Protein 2BJ7 (pdb70)

Structure (mmCIF, N/CA/C/O backbone):
data_2BJ7
#
_entry.id   2BJ7
#
_cell.length_a   109.952
_cell.length_b   109.952
_cell.length_c   79.003
_cell.angle_alpha   90.00
_cell.angle_beta   90.00
_cell.angle_gamma   120.00
#
_symmetry.space_group_name_H-M   'P 32 2 1'
#
loop_
_entity.id
_entity.type
_entity.pdbx_description
1 polymer 'NICKEL RESPONSIVE REGULATOR'
2 non-polymer 'NICKEL (II) ION'
3 non-polymer 1,2-ETHANEDIOL
4 non-polymer 'TETRAETHYLENE GLYCOL'
5 non-polymer 'CHLORIDE ION'
6 water water
#
loop_
_atom_site.group_PDB
_atom_site.id
_atom_site.type_symbol
_atom_site.label_atom_id
_atom_site.label_alt_id
_atom_site.label_comp_id
_atom_site.label_asym_id
_atom_site.label_entity_id
_atom_site.label_seq_id
_atom_site.pdbx_PDB_ins_code
_atom_site.Cartn_x
_atom_site.Cartn_y
_atom_site.Cartn_z
_atom_site.occupancy
_atom_site.B_iso_or_equiv
_atom_site.auth_seq_id
_atom_site.auth_comp_id
_atom_site.auth_asym_id
_atom_site.auth_atom_id
_atom_site.pdbx_PDB_model_num
ATOM 1 N N . MET A 1 1 ? 23.899 60.612 -18.210 1.00 43.78 1 MET A N 1
ATOM 2 C CA . MET A 1 1 ? 23.068 61.852 -18.250 1.00 47.80 1 MET A CA 1
ATOM 3 C C . MET A 1 1 ? 21.954 61.703 -17.209 1.00 48.01 1 MET A C 1
ATOM 4 O O . MET A 1 1 ? 21.351 60.638 -17.090 1.00 44.68 1 MET A O 1
ATOM 9 N N . GLU A 1 2 ? 21.690 62.764 -16.456 1.00 43.94 2 GLU A N 1
ATOM 10 C CA . GLU A 1 2 ? 20.678 62.718 -15.403 1.00 49.26 2 GLU A CA 1
ATOM 11 C C . GLU A 1 2 ? 19.243 62.765 -15.909 1.00 45.65 2 GLU A C 1
ATOM 12 O O . GLU A 1 2 ? 18.381 62.047 -15.408 1.00 44.86 2 GLU A O 1
ATOM 18 N N . LEU A 1 3 ? 18.992 63.616 -16.897 1.00 43.87 3 LEU A N 1
ATOM 19 C CA . LEU A 1 3 ? 17.658 63.760 -17.458 1.00 46.00 3 LEU A CA 1
ATOM 20 C C . LEU A 1 3 ? 17.573 63.328 -18.918 1.00 48.83 3 LEU A C 1
ATOM 21 O O . LEU A 1 3 ? 18.504 63.541 -19.696 1.00 44.79 3 LEU A O 1
ATOM 26 N N . ILE A 1 4 ? 16.455 62.702 -19.274 1.00 48.02 4 ILE A N 1
ATOM 27 C CA . ILE A 1 4 ? 16.212 62.291 -20.650 1.00 40.28 4 ILE A CA 1
ATOM 28 C C . ILE A 1 4 ? 14.970 63.043 -21.104 1.00 46.53 4 ILE A C 1
ATOM 29 O O . ILE A 1 4 ? 13.911 62.956 -20.479 1.00 45.76 4 ILE A O 1
ATOM 34 N N . ARG A 1 5 ? 15.124 63.809 -22.179 1.00 43.20 5 ARG A N 1
ATOM 35 C CA . ARG A 1 5 ? 14.050 64.607 -22.745 1.00 35.63 5 ARG A CA 1
ATOM 36 C C . ARG A 1 5 ? 13.435 63.870 -23.934 1.00 40.07 5 ARG A C 1
ATOM 37 O O . ARG A 1 5 ? 14.149 63.336 -24.778 1.00 40.66 5 ARG A O 1
ATOM 45 N N . PHE A 1 6 ? 12.108 63.812 -23.979 1.00 34.13 6 PHE A N 1
ATOM 46 C CA . PHE A 1 6 ? 11.409 63.154 -25.075 1.00 38.18 6 PHE A CA 1
ATOM 47 C C . PHE A 1 6 ? 10.035 63.775 -25.253 1.00 38.28 6 PHE A C 1
ATOM 48 O O . PHE A 1 6 ? 9.573 64.539 -24.400 1.00 36.95 6 PHE A O 1
ATOM 56 N N . SER A 1 7 ? 9.391 63.456 -26.371 1.00 36.04 7 SER A N 1
ATOM 57 C CA . SER A 1 7 ? 8.081 64.011 -26.683 1.00 38.28 7 SER A CA 1
ATOM 58 C C . SER A 1 7 ? 6.957 63.008 -26.590 1.00 30.89 7 SER A C 1
ATOM 59 O O . SER A 1 7 ? 7.169 61.803 -26.657 1.00 33.71 7 SER A O 1
ATOM 62 N N . ILE A 1 8 ? 5.748 63.534 -26.452 1.00 33.58 8 ILE A N 1
ATOM 63 C CA . ILE A 1 8 ? 4.554 62.719 -26.358 1.00 37.66 8 ILE A CA 1
ATOM 64 C C . ILE A 1 8 ? 3.398 63.530 -26.956 1.00 36.33 8 ILE A C 1
ATOM 65 O O . ILE A 1 8 ? 3.388 64.760 -26.867 1.00 37.75 8 ILE A O 1
ATOM 70 N N . SER A 1 9 ? 2.445 62.844 -27.580 1.00 33.25 9 SER A N 1
ATOM 71 C CA . SER A 1 9 ? 1.277 63.502 -28.166 1.00 41.00 9 SER A CA 1
ATOM 72 C C . SER A 1 9 ? 0.068 63.097 -27.340 1.00 35.47 9 SER A C 1
ATOM 73 O O . SER A 1 9 ? -0.083 61.929 -26.988 1.00 41.23 9 SER A O 1
ATOM 76 N N . ILE A 1 10 ? -0.789 64.066 -27.037 1.00 41.29 10 ILE A N 1
ATOM 77 C CA . ILE A 1 10 ? -1.968 63.827 -26.215 1.00 41.01 10 ILE A CA 1
ATOM 78 C C . ILE A 1 10 ? -3.160 64.648 -26.697 1.00 40.81 10 ILE A C 1
ATOM 79 O O . ILE A 1 10 ? -3.000 65.800 -27.100 1.00 40.06 10 ILE A O 1
ATOM 88 N N . PRO A 1 11 ? -4.371 64.064 -26.680 1.00 40.55 11 PRO A N 1
ATOM 89 C CA . PRO A 1 11 ? -5.535 64.837 -27.124 1.00 40.60 11 PRO A CA 1
ATOM 90 C C . PRO A 1 11 ? -5.590 66.106 -26.281 1.00 38.70 11 PRO A C 1
ATOM 91 O O . PRO A 1 11 ? -5.369 66.062 -25.069 1.00 39.64 11 PRO A O 1
ATOM 95 N N . SER A 1 12 ? -5.872 67.232 -26.926 1.00 38.96 12 SER A N 1
ATOM 96 C CA . SER A 1 12 ? -5.925 68.524 -26.251 1.00 43.79 12 SER A CA 1
ATOM 97 C C . SER A 1 12 ? -6.850 68.584 -25.035 1.00 44.12 12 SER A C 1
ATOM 98 O O . SER A 1 12 ? -6.485 69.162 -24.011 1.00 45.80 12 SER A O 1
ATOM 101 N N . LYS A 1 13 ? -8.043 68.005 -25.145 1.00 43.89 13 LYS A N 1
ATOM 102 C CA . LYS A 1 13 ? -8.991 68.027 -24.028 1.00 49.40 13 LYS A CA 1
ATOM 103 C C . LYS A 1 13 ? -8.354 67.430 -22.778 1.00 49.30 13 LYS A C 1
ATOM 104 O O . LYS A 1 13 ? -8.446 67.992 -21.688 1.00 51.52 13 LYS A O 1
ATOM 110 N N . LEU A 1 14 ? -7.696 66.289 -22.953 1.00 45.21 14 LEU A N 1
ATOM 111 C CA . LEU A 1 14 ? -7.038 65.599 -21.857 1.00 40.24 14 LEU A CA 1
ATOM 112 C C . LEU A 1 14 ? -5.902 66.440 -21.266 1.00 43.19 14 LEU A C 1
ATOM 113 O O . LEU A 1 14 ? -5.749 66.532 -20.048 1.00 39.82 14 LEU A O 1
ATOM 118 N N . LEU A 1 15 ? -5.109 67.065 -22.129 1.00 43.57 15 LEU A N 1
ATOM 119 C CA . LEU A 1 15 ? -3.996 67.886 -21.668 1.00 37.63 15 LEU A CA 1
ATOM 120 C C . LEU A 1 15 ? -4.473 69.145 -20.938 1.00 36.92 15 LEU A C 1
ATOM 121 O O . LEU A 1 15 ? -3.825 69.610 -19.994 1.00 37.80 15 LEU A O 1
ATOM 126 N N . GLU A 1 16 ? -5.604 69.693 -21.374 1.00 35.89 16 GLU A N 1
ATOM 127 C CA . GLU A 1 16 ? -6.155 70.896 -20.749 1.00 48.03 16 GLU A CA 1
ATOM 128 C C . GLU A 1 16 ? -6.458 70.626 -19.284 1.00 45.39 16 GLU A C 1
ATOM 129 O O . GLU A 1 16 ? -6.037 71.371 -18.395 1.00 45.21 16 GLU A O 1
ATOM 135 N N . LYS A 1 17 ? -7.193 69.545 -19.049 1.00 42.03 17 LYS A N 1
ATOM 136 C CA . LYS A 1 17 ? -7.579 69.142 -17.705 1.00 40.21 17 LYS A CA 1
ATOM 137 C C . LYS A 1 17 ? -6.348 68.867 -16.849 1.00 38.15 17 LYS A C 1
ATOM 138 O O . LYS A 1 17 ? -6.273 69.305 -15.705 1.00 38.14 17 LYS A O 1
ATOM 144 N N . PHE A 1 18 ? -5.380 68.147 -17.414 1.00 35.70 18 PHE A N 1
ATOM 145 C CA . PHE A 1 18 ? -4.163 67.815 -16.693 1.00 35.89 18 PHE A CA 1
ATOM 146 C C . PHE A 1 18 ? -3.443 69.086 -16.279 1.00 38.51 18 PHE A C 1
ATOM 147 O O . PHE A 1 18 ? -2.980 69.197 -15.143 1.00 40.25 18 PHE A O 1
ATOM 155 N N . ASP A 1 19 ? -3.349 70.045 -17.198 1.00 40.14 19 ASP A N 1
ATOM 156 C CA . ASP A 1 19 ? -2.670 71.303 -16.896 1.00 42.91 19 ASP A CA 1
ATOM 157 C C . ASP A 1 19 ? -3.365 72.075 -15.775 1.00 41.20 19 ASP A C 1
ATOM 158 O O . ASP A 1 19 ? -2.712 72.602 -14.878 1.00 43.81 19 ASP A O 1
ATOM 163 N N . GLN A 1 20 ? -4.688 72.143 -15.829 1.00 40.74 20 GLN A N 1
ATOM 164 C CA . GLN A 1 20 ? -5.439 72.847 -14.799 1.00 47.31 20 GLN A CA 1
ATOM 165 C C . GLN A 1 20 ? -5.113 72.279 -13.418 1.00 48.29 20 GLN A C 1
ATOM 166 O O . GLN A 1 20 ? -4.749 73.010 -12.499 1.00 52.45 20 GLN A O 1
ATOM 172 N N . ILE A 1 21 ? -5.235 70.964 -13.291 1.00 43.57 21 ILE A N 1
ATOM 173 C CA . ILE A 1 21 ? -4.971 70.283 -12.037 1.00 39.85 21 ILE A CA 1
ATOM 174 C C . ILE A 1 21 ? -3.569 70.509 -11.481 1.00 43.94 21 ILE A C 1
ATOM 175 O O . ILE A 1 21 ? -3.420 70.929 -10.333 1.00 44.13 21 ILE A O 1
ATOM 180 N N . ILE A 1 22 ? -2.536 70.241 -12.278 1.00 39.75 22 ILE A N 1
ATOM 181 C CA . ILE A 1 22 ? -1.177 70.413 -11.777 1.00 38.06 22 ILE A CA 1
ATOM 182 C C . ILE A 1 22 ? -0.836 71.856 -11.429 1.00 40.03 22 ILE A C 1
ATOM 183 O O . ILE A 1 22 ? 0.034 72.109 -10.593 1.00 42.70 22 ILE A O 1
ATOM 188 N N . GLU A 1 23 ? -1.513 72.806 -12.063 1.00 42.25 23 GLU A N 1
ATOM 189 C CA . GLU A 1 23 ? -1.266 74.206 -11.753 1.00 52.47 23 GLU A CA 1
ATOM 190 C C . GLU A 1 23 ? -1.765 74.477 -10.334 1.00 56.06 23 GLU A C 1
ATOM 191 O O . GLU A 1 23 ? -1.060 75.085 -9.525 1.00 56.90 23 GLU A O 1
ATOM 197 N N . GLU A 1 24 ? -2.973 74.003 -10.031 1.00 55.80 24 GLU A N 1
ATOM 198 C CA . GLU A 1 24 ? -3.563 74.179 -8.705 1.00 60.72 24 GLU A CA 1
ATOM 199 C C . GLU A 1 24 ? -2.651 73.597 -7.629 1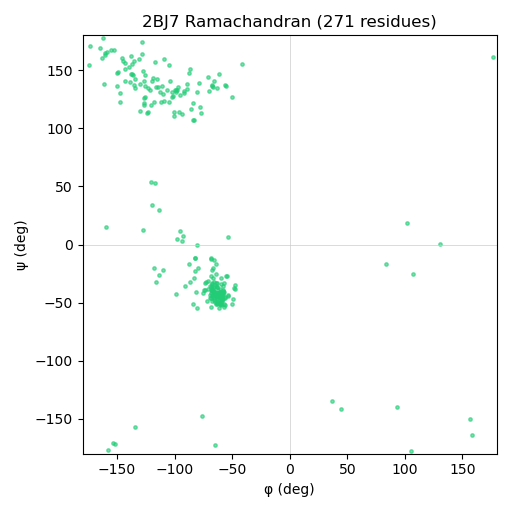.00 58.30 24 GLU A C 1
ATOM 200 O O . GLU A 1 24 ? -2.333 74.262 -6.646 1.00 61.47 24 GLU A O 1
ATOM 206 N N . ILE A 1 25 ? -2.238 72.349 -7.823 1.00 55.48 25 ILE A N 1
ATOM 207 C CA . ILE A 1 25 ? -1.363 71.666 -6.877 1.00 54.46 25 ILE A CA 1
ATOM 208 C C . ILE A 1 25 ? -0.085 72.455 -6.599 1.00 56.32 25 ILE A C 1
ATOM 209 O O . ILE A 1 25 ? 0.522 72.324 -5.536 1.00 59.06 25 ILE A O 1
ATOM 214 N N . GLY A 1 26 ? 0.333 73.269 -7.560 1.00 58.08 26 GLY A N 1
ATOM 215 C CA . GLY A 1 26 ? 1.541 74.044 -7.365 1.00 53.54 26 GLY A CA 1
ATOM 216 C C . GLY A 1 26 ? 2.744 73.472 -8.088 1.00 54.27 26 GLY A C 1
ATOM 217 O O . GLY A 1 26 ? 3.888 73.783 -7.750 1.00 52.66 26 GLY A O 1
ATOM 218 N N . TYR A 1 27 ? 2.498 72.615 -9.072 1.00 51.18 27 TYR A N 1
ATOM 219 C CA . TYR A 1 27 ? 3.596 72.051 -9.841 1.00 48.63 27 TYR A CA 1
ATOM 220 C C . TYR A 1 27 ? 4.167 73.170 -10.710 1.00 48.26 27 TYR A C 1
ATOM 221 O O . TYR A 1 27 ? 3.427 74.032 -11.194 1.00 44.58 27 TYR A O 1
ATOM 230 N N . GLU A 1 28 ? 5.481 73.169 -10.898 1.00 48.42 28 GLU A N 1
ATOM 231 C CA . GLU A 1 28 ? 6.109 74.199 -11.714 1.00 57.84 28 GLU A CA 1
ATOM 232 C C . GLU A 1 28 ? 6.049 73.868 -13.206 1.00 55.97 28 GLU A C 1
ATOM 233 O O . GLU A 1 28 ? 6.018 74.770 -14.042 1.00 54.64 28 GLU A O 1
ATOM 239 N N . ASN A 1 29 ? 6.022 72.578 -13.535 1.00 54.68 29 ASN A N 1
ATOM 240 C CA . ASN A 1 29 ? 5.946 72.143 -14.930 1.00 52.52 29 ASN A CA 1
ATOM 241 C C . ASN A 1 29 ? 5.422 70.711 -15.067 1.00 46.34 29 ASN A C 1
ATOM 242 O O . ASN A 1 29 ? 5.372 69.956 -14.093 1.00 45.60 29 ASN A O 1
ATOM 247 N N . ARG A 1 30 ? 5.045 70.344 -16.287 1.00 45.57 30 ARG A N 1
ATOM 248 C CA . ARG A 1 30 ? 4.510 69.015 -16.572 1.00 41.04 30 ARG A CA 1
ATOM 249 C C . ARG A 1 30 ? 5.468 67.881 -16.245 1.00 45.48 30 ARG A C 1
ATOM 250 O O . ARG A 1 30 ? 5.042 66.803 -15.834 1.00 43.27 30 ARG A O 1
ATOM 258 N N . SER A 1 31 ? 6.762 68.120 -16.429 1.00 36.52 31 SER A N 1
ATOM 259 C CA . SER A 1 31 ? 7.754 67.089 -16.165 1.00 41.62 31 SER A CA 1
ATOM 260 C C . SER A 1 31 ? 7.796 66.665 -14.700 1.00 41.47 31 SER A C 1
ATOM 261 O O . SER A 1 31 ? 8.066 65.501 -14.392 1.00 38.31 31 SER A O 1
ATOM 264 N N . GLU A 1 32 ? 7.534 67.601 -13.792 1.00 43.58 32 GLU A N 1
ATOM 265 C CA . GLU A 1 32 ? 7.544 67.274 -12.367 1.00 44.56 32 GLU A CA 1
ATOM 266 C C . GLU A 1 32 ? 6.390 66.334 -12.052 1.00 35.70 32 GLU A C 1
ATOM 267 O O . GLU A 1 32 ? 6.569 65.304 -11.396 1.00 40.76 32 GLU A O 1
ATOM 273 N N . ALA A 1 33 ? 5.203 66.703 -12.523 1.00 34.84 33 ALA A N 1
ATOM 274 C CA . ALA A 1 33 ? 4.000 65.905 -12.288 1.00 40.92 33 ALA A CA 1
ATOM 275 C C . ALA A 1 33 ? 4.118 64.504 -12.882 1.00 36.37 33 ALA A C 1
ATOM 276 O O . ALA A 1 33 ? 3.888 63.507 -12.200 1.00 43.33 33 ALA A O 1
ATOM 278 N N . ILE A 1 34 ? 4.493 64.423 -14.154 1.00 39.79 34 ILE A N 1
ATOM 279 C CA . ILE A 1 34 ? 4.613 63.127 -14.803 1.00 33.42 34 ILE A CA 1
ATOM 280 C C . ILE A 1 34 ? 5.689 62.284 -14.136 1.00 33.02 34 ILE A C 1
ATOM 281 O O . ILE A 1 34 ? 5.549 61.062 -14.003 1.00 33.68 34 ILE A O 1
ATOM 286 N N . ARG A 1 35 ? 6.761 62.935 -13.698 1.00 36.11 35 ARG A N 1
ATOM 287 C CA . ARG A 1 35 ? 7.831 62.232 -13.000 1.00 35.64 35 ARG A CA 1
ATOM 288 C C . ARG A 1 35 ? 7.234 61.552 -11.766 1.00 35.41 35 ARG A C 1
ATOM 289 O O . ARG A 1 35 ? 7.545 60.396 -11.459 1.00 33.43 35 ARG A O 1
ATOM 297 N N . ASP A 1 36 ? 6.377 62.276 -11.053 1.00 30.62 36 ASP A N 1
ATOM 298 C CA . ASP A 1 36 ? 5.770 61.712 -9.851 1.00 39.36 36 ASP A CA 1
ATOM 299 C C . ASP A 1 36 ? 4.816 60.572 -10.186 1.00 38.09 36 ASP A C 1
ATOM 300 O O . ASP A 1 36 ? 4.784 59.550 -9.488 1.00 38.71 36 ASP A O 1
ATOM 305 N N . LEU A 1 37 ? 4.053 60.735 -11.264 1.00 39.76 37 LEU A N 1
ATOM 306 C CA . LEU A 1 37 ? 3.119 59.695 -11.686 1.00 31.08 37 LEU A CA 1
ATOM 307 C C . LEU A 1 37 ? 3.886 58.428 -12.053 1.00 37.65 37 LEU A C 1
ATOM 308 O O . LEU A 1 37 ? 3.450 57.319 -11.749 1.00 33.54 37 LEU A O 1
ATOM 313 N N . ILE A 1 38 ? 5.034 58.592 -12.702 1.00 31.61 38 ILE A N 1
ATOM 314 C CA . ILE A 1 38 ? 5.839 57.437 -13.096 1.00 32.32 38 ILE A CA 1
ATOM 315 C C . ILE A 1 38 ? 6.434 56.726 -11.884 1.00 31.85 38 ILE A C 1
ATOM 316 O O . ILE A 1 38 ? 6.452 55.494 -11.826 1.00 37.78 38 ILE A O 1
ATOM 321 N N . ARG A 1 39 ? 6.925 57.492 -10.914 1.00 37.08 39 ARG A N 1
ATOM 322 C CA . ARG A 1 39 ? 7.514 56.884 -9.725 1.00 37.26 39 ARG A CA 1
ATOM 323 C C . ARG A 1 39 ? 6.474 56.074 -8.955 1.00 37.44 39 ARG A C 1
ATOM 324 O O . ARG A 1 39 ? 6.742 54.948 -8.531 1.00 36.08 39 ARG A O 1
ATOM 332 N N . ASP A 1 40 ? 5.289 56.653 -8.777 1.00 35.45 40 ASP A N 1
ATOM 333 C CA . ASP A 1 40 ? 4.212 55.978 -8.056 1.00 43.02 40 ASP A CA 1
ATOM 334 C C . ASP A 1 40 ? 3.826 54.708 -8.777 1.00 42.12 40 ASP A C 1
ATOM 335 O O . ASP A 1 40 ? 3.598 53.668 -8.158 1.00 41.80 40 ASP A O 1
ATOM 340 N N . PHE A 1 41 ? 3.759 54.799 -10.099 1.00 42.83 41 PHE A N 1
ATOM 341 C CA . PHE A 1 41 ? 3.405 53.657 -10.922 1.00 41.20 41 PHE A CA 1
ATOM 342 C C . PHE A 1 41 ? 4.388 52.514 -10.700 1.00 41.97 41 PHE A C 1
ATOM 343 O O . PHE A 1 41 ? 3.989 51.367 -10.498 1.00 36.59 41 PHE A O 1
ATOM 351 N N . ILE A 1 42 ? 5.678 52.827 -10.751 1.00 42.83 42 ILE A N 1
ATOM 352 C CA . ILE A 1 42 ? 6.703 51.808 -10.553 1.00 41.63 42 ILE A CA 1
ATOM 353 C C . ILE A 1 42 ? 6.551 51.151 -9.182 1.00 48.00 42 ILE A C 1
ATOM 354 O O . ILE A 1 42 ? 6.595 49.924 -9.051 1.00 43.62 42 ILE A O 1
ATOM 359 N N . ILE A 1 43 ? 6.371 51.979 -8.161 1.00 43.75 43 ILE A N 1
ATOM 360 C CA . ILE A 1 43 ? 6.215 51.486 -6.803 1.00 50.88 43 ILE A CA 1
ATOM 361 C C . ILE A 1 43 ? 5.027 50.527 -6.686 1.00 52.26 43 ILE A C 1
ATOM 362 O O . ILE A 1 43 ? 5.159 49.443 -6.116 1.00 49.50 43 ILE A O 1
ATOM 367 N N . ARG A 1 44 ? 3.880 50.910 -7.243 1.00 46.54 44 ARG A N 1
ATOM 368 C CA . ARG A 1 44 ? 2.696 50.060 -7.184 1.00 53.31 44 ARG A CA 1
ATOM 369 C C . ARG A 1 44 ? 2.871 48.771 -7.977 1.00 53.49 44 ARG A C 1
ATOM 370 O O . ARG A 1 44 ? 2.270 47.752 -7.651 1.00 61.76 44 ARG A O 1
ATOM 378 N N . HIS A 1 45 ? 3.692 48.812 -9.019 1.00 55.49 45 HIS A N 1
ATOM 379 C CA . HIS A 1 45 ? 3.909 47.633 -9.843 1.00 62.08 45 HIS A CA 1
ATOM 380 C C . HIS A 1 45 ? 5.126 46.815 -9.456 1.00 67.89 45 HIS A C 1
ATOM 381 O O . HIS A 1 45 ? 5.540 45.925 -10.195 1.00 76.19 45 HIS A O 1
ATOM 388 N N . GLU A 1 46 ? 5.703 47.113 -8.299 1.00 73.23 46 GLU A N 1
ATOM 389 C CA . GLU A 1 46 ? 6.863 46.365 -7.839 1.00 77.88 46 GLU A CA 1
ATOM 390 C C . GLU A 1 46 ? 6.530 45.484 -6.640 1.00 81.09 46 GLU A C 1
ATOM 391 O O . GLU A 1 46 ? 7.232 44.509 -6.372 1.00 83.37 46 GLU A O 1
ATOM 397 N N . TRP A 1 47 ? 5.458 45.819 -5.925 1.00 80.92 47 TRP A N 1
ATOM 398 C CA . TRP A 1 47 ? 5.047 45.018 -4.779 1.00 87.44 47 TRP A CA 1
ATOM 399 C C . TRP A 1 47 ? 4.857 43.576 -5.237 1.00 90.53 47 TRP A C 1
ATOM 400 O O . TRP A 1 47 ? 4.281 43.326 -6.298 1.00 89.05 47 TRP A O 1
ATOM 411 N N . GLU A 1 48 ? 5.344 42.629 -4.440 1.00 94.10 48 GLU A N 1
ATOM 412 C CA . GLU A 1 48 ? 5.210 41.219 -4.782 1.00 95.68 48 GLU A CA 1
ATOM 413 C C . GLU A 1 48 ? 3.875 40.674 -4.284 1.00 94.24 48 GLU A C 1
ATOM 414 O O . GLU A 1 48 ? 3.327 41.152 -3.289 1.00 91.45 48 GLU A O 1
ATOM 420 N N . VAL A 1 49 ? 3.357 39.668 -4.981 1.00 94.41 49 VAL A N 1
ATOM 421 C CA . VAL A 1 49 ? 2.075 39.073 -4.626 1.00 92.92 49 VAL A CA 1
ATOM 422 C C . VAL A 1 49 ? 2.177 37.598 -4.239 1.00 94.83 49 VAL A C 1
ATOM 423 O O . VAL A 1 49 ? 1.287 37.062 -3.579 1.00 96.38 49 VAL A O 1
ATOM 427 N N . GLY A 1 50 ? 3.262 36.947 -4.650 1.00 94.49 50 GLY A N 1
ATOM 428 C CA . GLY A 1 50 ? 3.444 35.542 -4.331 1.00 91.94 50 GLY A CA 1
ATOM 429 C C . GLY A 1 50 ? 2.930 34.635 -5.432 1.00 91.49 50 GLY A C 1
ATOM 430 O O . GLY A 1 50 ? 3.114 34.927 -6.615 1.00 92.43 50 GLY A O 1
ATOM 431 N N . ASN A 1 51 ? 2.289 33.532 -5.047 1.00 87.00 51 ASN A N 1
ATOM 432 C CA . ASN A 1 51 ? 1.741 32.584 -6.012 1.00 82.04 51 ASN A CA 1
ATOM 433 C C . ASN A 1 51 ? 0.653 31.701 -5.402 1.00 79.05 51 ASN A C 1
ATOM 434 O O . ASN A 1 51 ? 0.278 30.671 -5.968 1.00 73.22 51 ASN A O 1
ATOM 439 N N . GLU A 1 52 ? 0.147 32.106 -4.244 1.00 78.34 52 GLU A N 1
ATOM 440 C CA . GLU A 1 52 ? -0.908 31.350 -3.583 1.00 81.84 52 GLU A CA 1
ATOM 441 C C . GLU A 1 52 ? -2.162 31.381 -4.459 1.00 79.96 52 GLU A C 1
ATOM 442 O O . GLU A 1 52 ? -2.133 31.860 -5.595 1.00 79.44 52 GLU A O 1
ATOM 448 N N . GLU A 1 53 ? -3.264 30.867 -3.930 1.00 72.43 53 GLU A N 1
ATOM 449 C CA . GLU A 1 53 ? -4.512 30.862 -4.673 1.00 66.64 53 GLU A CA 1
ATOM 450 C C . GLU A 1 53 ? -5.261 32.135 -4.298 1.00 61.29 53 GLU A C 1
ATOM 451 O O . GLU A 1 53 ? -5.384 32.468 -3.118 1.00 61.27 53 GLU A O 1
ATOM 457 N N . VAL A 1 54 ? -5.750 32.858 -5.297 1.00 55.27 54 VAL A N 1
ATOM 458 C CA . VAL A 1 54 ? -6.478 34.090 -5.025 1.00 50.83 54 VAL A CA 1
ATOM 459 C C . VAL A 1 54 ? -7.710 34.240 -5.906 1.00 45.79 54 VAL A C 1
ATOM 460 O O . VAL A 1 54 ? -7.852 33.571 -6.930 1.00 44.65 54 VAL A O 1
ATOM 464 N N . ALA A 1 55 ? -8.601 35.124 -5.478 1.00 49.27 55 ALA A N 1
ATOM 465 C CA . ALA A 1 55 ? -9.819 35.432 -6.208 1.00 51.92 55 ALA A CA 1
ATOM 466 C C . ALA A 1 55 ? -9.785 36.944 -6.346 1.00 54.29 55 ALA A C 1
ATOM 467 O O . ALA A 1 55 ? -9.377 37.645 -5.418 1.00 57.23 55 ALA A O 1
ATOM 469 N N . GLY A 1 56 ? -10.198 37.456 -7.495 1.00 50.17 56 GLY A N 1
ATOM 470 C CA . GLY A 1 56 ? -10.168 38.891 -7.663 1.00 50.75 56 GLY A CA 1
ATOM 471 C C . GLY A 1 56 ? -11.086 39.452 -8.721 1.00 45.10 56 GLY A C 1
ATOM 472 O O . GLY A 1 56 ? -11.864 38.734 -9.354 1.00 43.90 56 GLY A O 1
ATOM 473 N N . THR A 1 57 ? -10.989 40.761 -8.900 1.00 35.13 57 THR A N 1
ATOM 474 C CA . THR A 1 57 ? -11.796 41.451 -9.878 1.00 37.94 57 THR A CA 1
ATOM 475 C C . THR A 1 57 ? -10.939 42.443 -10.627 1.00 37.18 57 THR A C 1
ATOM 476 O O . THR A 1 57 ? -10.001 43.035 -10.081 1.00 34.96 57 THR A O 1
ATOM 480 N N . ILE A 1 58 ? -11.268 42.610 -11.897 1.00 30.43 58 ILE A N 1
ATOM 481 C CA . ILE A 1 58 ? -10.568 43.539 -12.743 1.00 31.13 58 ILE A CA 1
ATOM 482 C C . ILE A 1 58 ? -11.652 44.464 -13.265 1.00 34.12 58 ILE A C 1
ATOM 483 O O . ILE A 1 58 ? -12.557 44.040 -13.989 1.00 31.86 58 ILE A O 1
ATOM 488 N N . THR A 1 59 ? -11.578 45.723 -12.864 1.00 30.65 59 THR A N 1
ATOM 489 C CA . THR A 1 59 ? -12.555 46.713 -13.290 1.00 30.20 59 THR A CA 1
ATOM 490 C C . THR A 1 59 ? -11.953 47.525 -14.431 1.00 36.71 59 THR A C 1
ATOM 491 O O . THR A 1 59 ? -10.800 47.954 -14.355 1.00 34.42 59 THR A O 1
ATOM 495 N N . ILE A 1 60 ? -12.715 47.711 -15.504 1.00 32.72 60 ILE A N 1
ATOM 496 C CA . ILE A 1 60 ? -12.218 48.486 -16.631 1.00 33.55 60 ILE A CA 1
ATOM 497 C C . ILE A 1 60 ? -13.314 49.324 -17.253 1.00 34.88 60 ILE A C 1
ATOM 498 O O . ILE A 1 60 ? -14.489 48.968 -17.212 1.00 32.81 60 ILE A O 1
ATOM 503 N N . VAL A 1 61 ? -12.910 50.448 -17.827 1.00 29.11 61 VAL A N 1
ATOM 504 C CA . VAL A 1 61 ? -13.830 51.350 -18.494 1.00 29.48 61 VAL A CA 1
ATOM 505 C C . VAL A 1 61 ? -13.241 51.657 -19.857 1.00 35.05 61 VAL A C 1
ATOM 506 O O . VAL A 1 61 ? -12.034 51.867 -19.981 1.00 35.46 61 VAL A O 1
ATOM 513 N N . TYR A 1 62 ? -14.089 51.676 -20.877 1.00 33.24 62 TYR A N 1
ATOM 514 C CA . TYR A 1 62 ? -13.628 51.952 -22.231 1.00 39.08 62 TYR A CA 1
ATOM 515 C C . TYR A 1 62 ? -14.756 52.387 -23.148 1.00 37.02 62 TYR A C 1
ATOM 516 O O . TYR A 1 62 ? -15.941 52.233 -22.827 1.00 33.12 62 TYR A O 1
ATOM 525 N N . ASN A 1 63 ? -14.367 52.946 -24.289 1.00 39.42 63 ASN A N 1
ATOM 526 C CA . ASN A 1 63 ? -15.312 53.367 -25.313 1.00 37.04 63 ASN A CA 1
ATOM 527 C C . ASN A 1 63 ? -15.364 52.159 -26.230 1.00 38.42 63 ASN A C 1
ATOM 528 O O . ASN A 1 63 ? -14.371 51.849 -26.892 1.00 35.57 63 ASN A O 1
ATOM 533 N N . HIS A 1 64 ? -16.504 51.474 -26.279 1.00 33.36 64 HIS A N 1
ATOM 534 C CA . HIS A 1 64 ? -16.587 50.270 -27.097 1.00 37.15 64 HIS A CA 1
ATOM 535 C C . HIS A 1 64 ? -16.455 50.525 -28.592 1.00 41.64 64 HIS A C 1
ATOM 536 O O . HIS A 1 64 ? -16.264 49.586 -29.364 1.00 45.23 64 HIS A O 1
ATOM 543 N N . ASP A 1 65 ? -16.559 51.783 -29.005 1.00 42.13 65 ASP A N 1
AT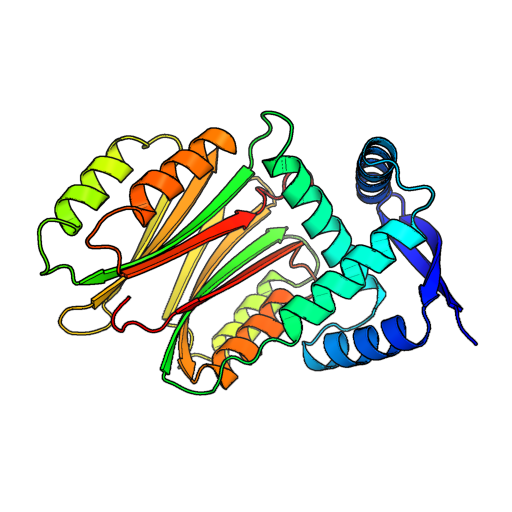OM 544 C CA . ASP A 1 65 ? -16.428 52.110 -30.421 1.00 51.21 65 ASP A CA 1
ATOM 545 C C . ASP A 1 65 ? -15.003 52.501 -30.797 1.00 54.34 65 ASP A C 1
ATOM 546 O O . ASP A 1 65 ? -14.735 52.843 -31.945 1.00 60.82 65 ASP A O 1
ATOM 551 N N . GLU A 1 66 ? -14.087 52.436 -29.835 1.00 52.66 66 GLU A N 1
ATOM 552 C CA . GLU A 1 66 ? -12.697 52.801 -30.092 1.00 54.17 66 GLU A CA 1
ATOM 553 C C . GLU A 1 66 ? -11.877 51.610 -30.568 1.00 54.87 66 GLU A C 1
ATOM 554 O O . GLU A 1 66 ? -11.949 50.524 -29.990 1.00 54.98 66 GLU A O 1
ATOM 560 N N . GLY A 1 67 ? -11.097 51.827 -31.625 1.00 55.53 67 GLY A N 1
ATOM 561 C CA . GLY A 1 67 ? -10.254 50.776 -32.174 1.00 48.16 67 GLY A CA 1
ATOM 562 C C . GLY A 1 67 ? -10.885 49.398 -32.134 1.00 48.62 67 GLY A C 1
ATOM 563 O O . GLY A 1 67 ? -12.053 49.230 -32.486 1.00 47.62 67 GLY A O 1
ATOM 564 N N . ASP A 1 68 ? -10.119 48.405 -31.700 1.00 46.38 68 ASP A N 1
ATOM 565 C CA . ASP A 1 68 ? -10.648 47.051 -31.619 1.00 56.68 68 ASP A CA 1
ATOM 566 C C . ASP A 1 68 ? -10.602 46.551 -30.174 1.00 52.26 68 ASP A C 1
ATOM 567 O O . ASP A 1 68 ? -10.410 45.357 -29.922 1.00 49.39 68 ASP A O 1
ATOM 572 N N . VAL A 1 69 ? -10.794 47.466 -29.226 1.00 45.24 69 VAL A N 1
ATOM 573 C CA . VAL A 1 69 ? -10.759 47.101 -27.815 1.00 42.85 69 VAL A CA 1
ATOM 574 C C . VAL A 1 69 ? -11.773 46.006 -27.482 1.00 42.52 69 VAL A C 1
ATOM 575 O O . VAL A 1 69 ? -11.468 45.074 -26.736 1.00 39.32 69 VAL A O 1
ATOM 579 N N . VAL A 1 70 ? -12.970 46.091 -28.052 1.00 37.93 70 VAL A N 1
ATOM 580 C CA . VAL A 1 70 ? -13.982 45.081 -27.766 1.00 44.83 70 VAL A CA 1
ATOM 581 C C . VAL A 1 70 ? -13.549 43.685 -28.217 1.00 44.91 70 VAL A C 1
ATOM 582 O O . VAL A 1 70 ? -13.717 42.712 -27.483 1.00 41.86 70 VAL A O 1
ATOM 586 N N . LYS A 1 71 ? -12.989 43.584 -29.417 1.00 47.90 71 LYS A N 1
ATOM 587 C CA . LYS A 1 71 ? -12.544 42.290 -29.926 1.00 47.72 71 LYS A C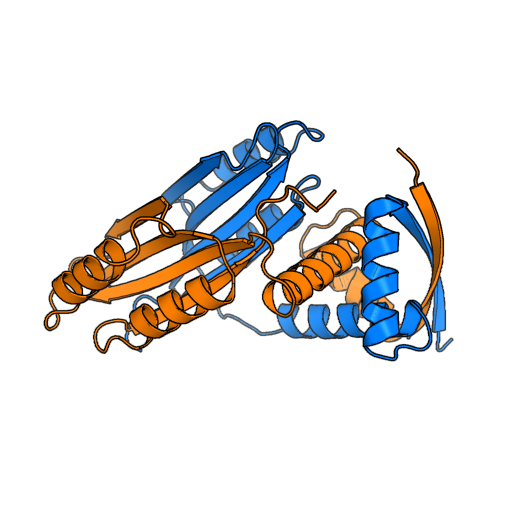A 1
ATOM 588 C C . LYS A 1 71 ? -11.328 41.803 -29.144 1.00 41.42 71 LYS A C 1
ATOM 589 O O . LYS A 1 71 ? -11.235 40.628 -28.777 1.00 46.64 71 LYS A O 1
ATOM 595 N N . ALA A 1 72 ? -10.394 42.711 -28.890 1.00 42.09 72 ALA A N 1
ATOM 596 C CA . ALA A 1 72 ? -9.192 42.369 -28.145 1.00 44.03 72 ALA A CA 1
ATOM 597 C C . ALA A 1 72 ? -9.561 41.868 -26.751 1.00 44.62 72 ALA A C 1
ATOM 598 O O . ALA A 1 72 ? -9.032 40.852 -26.293 1.00 45.59 72 ALA A O 1
ATOM 600 N N . LEU A 1 73 ? -10.471 42.569 -26.076 1.00 40.86 73 LEU A N 1
ATOM 601 C CA . LEU A 1 73 ? -10.876 42.157 -24.732 1.00 39.07 73 LEU A CA 1
ATOM 602 C C . LEU A 1 73 ? -11.445 40.742 -24.721 1.00 35.08 73 LEU A C 1
ATOM 603 O O . LEU A 1 73 ? -11.073 39.923 -23.879 1.00 33.90 73 LEU A O 1
ATOM 608 N N . LEU A 1 74 ? -12.345 40.457 -25.657 1.00 36.40 74 LEU A N 1
ATOM 609 C CA . LEU A 1 74 ? -12.958 39.134 -25.749 1.00 39.80 74 LEU A CA 1
ATOM 610 C C . LEU A 1 74 ? -11.953 38.029 -26.053 1.00 41.74 74 LEU A C 1
ATOM 611 O O . LEU A 1 74 ? -11.940 36.994 -25.387 1.00 46.41 74 LEU A O 1
ATOM 616 N N . ASP A 1 75 ? -11.119 38.244 -27.066 1.00 43.15 75 ASP A N 1
ATOM 617 C CA . ASP A 1 75 ? -10.117 37.252 -27.441 1.00 45.85 75 ASP A CA 1
ATOM 618 C C . ASP A 1 75 ? -9.162 36.956 -26.289 1.00 44.78 75 ASP A C 1
ATOM 619 O O . ASP A 1 75 ? -8.845 35.799 -26.012 1.00 46.54 75 ASP A O 1
ATOM 624 N N . LEU A 1 76 ? -8.712 38.002 -25.606 1.00 41.01 76 LEU A N 1
ATOM 625 C CA . LEU A 1 76 ? -7.804 37.827 -24.485 1.00 41.03 76 LEU A CA 1
ATOM 626 C C . LEU A 1 76 ? -8.461 37.035 -23.360 1.00 42.38 76 LEU A C 1
ATOM 627 O O . LEU A 1 76 ? -7.842 36.148 -22.771 1.00 39.12 76 LEU A O 1
ATOM 632 N N . GLN A 1 77 ? -9.723 37.345 -23.065 1.00 42.40 77 GLN A N 1
ATOM 633 C CA . GLN A 1 77 ? -10.436 36.650 -21.999 1.00 36.57 77 GLN A CA 1
ATOM 634 C C . GLN A 1 77 ? -10.717 35.201 -22.346 1.00 37.75 77 GLN A C 1
ATOM 635 O O . GLN A 1 77 ? -10.630 34.317 -21.489 1.00 39.31 77 GLN A O 1
ATOM 641 N N . HIS A 1 78 ? -11.065 34.949 -23.601 1.00 34.49 78 HIS A N 1
ATOM 642 C CA . HIS A 1 78 ? -11.349 33.581 -24.013 1.00 44.80 78 HIS A CA 1
ATOM 643 C C . HIS A 1 78 ? -10.109 32.685 -24.019 1.00 48.64 78 HIS A C 1
ATOM 644 O O . HIS A 1 78 ? -10.221 31.464 -24.132 1.00 48.63 78 HIS A O 1
ATOM 651 N N . GLU A 1 79 ? -8.931 33.287 -23.885 1.00 48.31 79 GLU A N 1
ATOM 652 C CA . GLU A 1 79 ? -7.694 32.512 -23.840 1.00 51.66 79 GLU A CA 1
ATOM 653 C C . GLU A 1 79 ? -7.486 31.980 -22.427 1.00 51.90 79 GLU A C 1
ATOM 654 O O . GLU A 1 79 ? -6.778 30.996 -22.229 1.00 51.98 79 GLU A O 1
ATOM 660 N N . TYR A 1 80 ? -8.106 32.629 -21.442 1.00 48.56 80 TYR A N 1
ATOM 661 C CA . TYR A 1 80 ? -7.964 32.197 -20.055 1.00 44.06 80 TYR A CA 1
ATOM 662 C C . TYR A 1 80 ? -9.287 31.742 -19.443 1.00 45.47 80 TYR A C 1
ATOM 663 O O . TYR A 1 80 ? -9.676 32.195 -18.363 1.00 48.43 80 TYR A O 1
ATOM 672 N N . LEU A 1 81 ? -9.961 30.825 -20.131 1.00 45.30 81 LEU A N 1
ATOM 673 C CA . LEU A 1 81 ? -11.252 30.302 -19.682 1.00 47.04 81 LEU A CA 1
ATOM 674 C C . LEU A 1 81 ? -11.205 29.718 -18.280 1.00 49.07 81 LEU A C 1
ATOM 675 O O . LEU A 1 81 ? -12.211 29.704 -17.573 1.00 49.97 81 LEU A O 1
ATOM 680 N N . ASP A 1 82 ? -10.033 29.240 -17.879 1.00 48.43 82 ASP A N 1
ATOM 681 C CA . ASP A 1 82 ? -9.866 28.638 -16.561 1.00 52.80 82 ASP A CA 1
ATOM 682 C C . ASP A 1 82 ? -9.851 29.654 -15.419 1.00 53.26 82 ASP A C 1
ATOM 683 O O . ASP A 1 82 ? -10.415 29.404 -14.350 1.00 50.72 82 ASP A O 1
ATOM 688 N N . GLU A 1 83 ? -9.208 30.797 -15.638 1.00 44.03 83 GLU A N 1
ATOM 689 C CA . GLU A 1 83 ? -9.121 31.810 -14.594 1.00 49.00 83 GLU A CA 1
ATOM 690 C C . GLU A 1 83 ? -10.295 32.786 -14.551 1.00 42.37 83 GLU A C 1
ATOM 691 O O . GLU A 1 83 ? -10.663 33.252 -13.478 1.00 41.85 83 GLU A O 1
ATOM 697 N N . ILE A 1 84 ? -10.879 33.093 -15.706 1.00 42.22 84 ILE A N 1
ATOM 698 C CA . ILE A 1 84 ? -12.005 34.024 -15.755 1.00 40.98 84 ILE A CA 1
ATOM 699 C C . ILE A 1 84 ? -13.347 33.330 -15.498 1.00 43.35 84 ILE A C 1
ATOM 700 O O . ILE A 1 84 ? -13.779 32.468 -16.263 1.00 41.74 84 ILE A O 1
ATOM 705 N N . ILE A 1 85 ? -13.998 33.712 -14.406 1.00 37.11 85 ILE A N 1
ATOM 706 C CA . ILE A 1 85 ? -15.274 33.125 -14.028 1.00 37.15 85 ILE A CA 1
ATOM 707 C C . ILE A 1 85 ? -16.453 33.716 -14.797 1.00 37.58 85 ILE A C 1
ATOM 708 O O . ILE A 1 85 ? -17.221 32.988 -15.422 1.00 35.97 85 ILE A O 1
ATOM 713 N N . SER A 1 86 ? -16.585 35.037 -14.740 1.00 32.90 86 SER A N 1
ATOM 714 C CA . SER A 1 86 ? -17.669 35.756 -15.400 1.00 37.59 86 SER A CA 1
ATOM 715 C C . SER A 1 86 ? -17.300 37.225 -15.439 1.00 38.10 86 SER A C 1
ATOM 716 O O . SER A 1 86 ? -16.337 37.645 -14.794 1.00 37.95 86 SER A O 1
ATOM 719 N N . SER A 1 87 ? -18.068 38.002 -16.193 1.00 35.54 87 SER A N 1
ATOM 720 C CA . SER A 1 87 ? -17.843 39.440 -16.279 1.00 39.63 87 SER A CA 1
ATOM 721 C C . SER A 1 87 ? -19.186 40.154 -16.262 1.00 40.67 87 SER A C 1
ATOM 722 O O . SER A 1 87 ? -20.158 39.690 -16.869 1.00 38.71 87 SER A O 1
ATOM 725 N N . LEU A 1 88 ? -19.231 41.275 -15.547 1.00 35.31 88 LEU A N 1
ATOM 726 C CA . LEU A 1 88 ? -20.431 42.093 -15.432 1.00 26.06 88 LEU A CA 1
ATOM 727 C C . LEU A 1 88 ? -20.191 43.339 -16.274 1.00 34.73 88 LEU A C 1
ATOM 728 O O . LEU A 1 88 ? -19.134 43.960 -16.192 1.00 38.40 88 LEU A O 1
ATOM 733 N N . HIS A 1 89 ? -21.172 43.698 -17.091 1.00 27.76 89 HIS A N 1
ATOM 734 C CA . HIS A 1 89 ? -21.046 44.848 -17.972 1.00 24.61 89 HIS A CA 1
ATOM 735 C C . HIS A 1 89 ? -22.174 45.847 -17.725 1.00 30.48 89 HIS A C 1
ATOM 736 O O . HIS A 1 89 ? -23.338 45.464 -17.592 1.00 29.38 89 HIS A O 1
ATOM 743 N N . VAL A 1 90 ? -21.814 47.122 -17.637 1.00 25.03 90 VAL A N 1
ATOM 744 C CA . VAL A 1 90 ? -22.793 48.189 -17.451 1.00 29.84 90 VAL A CA 1
ATOM 745 C C . VAL A 1 90 ? -22.575 49.222 -18.558 1.00 36.27 90 VAL A C 1
ATOM 746 O O . VAL A 1 90 ? -21.456 49.703 -18.759 1.00 33.48 90 VAL A O 1
ATOM 750 N N . HIS A 1 91 ? -23.635 49.535 -19.296 1.00 28.93 91 HIS A N 1
ATOM 751 C CA . HIS A 1 91 ? -23.550 50.524 -20.361 1.00 30.69 91 HIS A CA 1
ATOM 752 C C . HIS A 1 91 ? -23.723 51.900 -19.709 1.00 36.37 91 HIS A C 1
ATOM 753 O O . HIS A 1 91 ? -24.824 52.269 -19.298 1.00 37.47 91 HIS A O 1
ATOM 760 N N . MET A 1 92 ? -22.626 52.648 -19.616 1.00 31.76 92 MET A N 1
ATOM 761 C CA . MET A 1 92 ? -22.625 53.973 -18.990 1.00 36.76 92 MET A CA 1
ATOM 762 C C . MET A 1 92 ? -23.334 55.033 -19.814 1.00 36.63 92 MET A C 1
ATOM 763 O O . MET A 1 92 ? -24.146 55.794 -19.293 1.00 41.21 92 MET A O 1
ATOM 768 N N . ASP A 1 93 ? -22.998 55.102 -21.096 1.00 40.16 93 ASP A N 1
ATOM 769 C CA . ASP A 1 93 ? -23.628 56.054 -21.998 1.00 42.67 93 ASP A CA 1
ATOM 770 C C . ASP A 1 93 ? -23.552 55.492 -23.398 1.00 42.21 93 ASP A C 1
ATOM 771 O O . ASP A 1 93 ? -23.175 54.338 -23.591 1.00 40.75 93 ASP A O 1
ATOM 776 N N . GLU A 1 94 ? -23.905 56.312 -24.376 1.00 42.27 94 GLU A N 1
ATOM 777 C CA . GLU A 1 94 ? -23.894 55.891 -25.768 1.00 47.51 94 GLU A CA 1
ATOM 778 C C . GLU A 1 94 ? -22.613 55.175 -26.196 1.00 44.34 94 GLU A C 1
ATOM 779 O O . GLU A 1 94 ? -22.662 54.244 -26.998 1.00 42.03 94 GLU A O 1
ATOM 785 N N . HIS A 1 95 ? -21.472 55.591 -25.654 1.00 38.79 95 HIS A N 1
ATOM 786 C CA . HIS A 1 95 ? -20.195 54.998 -26.045 1.00 42.32 95 HIS A CA 1
ATOM 787 C C . HIS A 1 95 ? -19.411 54.249 -24.969 1.00 35.26 95 HIS A C 1
ATOM 788 O O . HIS A 1 95 ? -18.711 53.284 -25.268 1.00 38.70 95 HIS A O 1
ATOM 795 N N . ASN A 1 96 ? -19.518 54.696 -23.725 1.00 34.54 96 ASN A N 1
ATOM 796 C CA . ASN A 1 96 ? -18.745 54.095 -22.647 1.00 37.88 96 ASN A CA 1
ATOM 797 C C . ASN A 1 96 ? -19.338 52.924 -21.883 1.00 38.00 96 ASN A C 1
ATOM 798 O O . ASN A 1 96 ? -20.517 52.910 -21.528 1.00 35.42 96 ASN A O 1
ATOM 803 N N . CYS A 1 97 ? -18.479 51.944 -21.625 1.00 37.99 97 CYS A N 1
ATOM 804 C CA . CYS A 1 97 ? -18.858 50.740 -20.904 1.00 36.08 97 CYS A CA 1
ATOM 805 C C . CYS A 1 97 ? -17.942 50.519 -19.707 1.00 38.15 97 CYS A C 1
ATOM 806 O O . CYS A 1 97 ? -16.751 50.834 -19.753 1.00 33.86 97 CYS A O 1
ATOM 809 N N . LEU A 1 98 ? -18.509 49.979 -18.634 1.00 37.52 98 LEU A N 1
ATOM 810 C CA . LEU A 1 98 ? -17.733 49.642 -17.458 1.00 33.21 98 LEU A CA 1
ATOM 811 C C . LEU A 1 98 ? -17.880 48.133 -17.394 1.00 33.71 98 LEU A C 1
ATOM 812 O O . LEU A 1 98 ? -18.975 47.603 -17.577 1.00 32.07 98 LEU A O 1
ATOM 817 N N . GLU A 1 99 ? -16.783 47.435 -17.152 1.00 32.01 99 GLU A N 1
ATOM 818 C CA . GLU A 1 99 ? -16.826 45.987 -17.084 1.00 28.43 99 GLU A CA 1
ATOM 819 C C . GLU A 1 99 ? -16.044 45.527 -15.860 1.00 32.27 99 GLU A C 1
ATOM 820 O O . GLU A 1 99 ? -15.022 46.122 -15.506 1.00 31.55 99 GLU A O 1
ATOM 826 N N . VAL A 1 100 ? -16.540 44.493 -15.191 1.00 23.11 100 VAL A N 1
ATOM 827 C CA . VAL A 1 100 ? -15.846 43.938 -14.039 1.00 31.08 100 VAL A CA 1
ATOM 828 C C . VAL A 1 100 ? -15.692 42.452 -14.305 1.00 35.55 100 VAL A C 1
ATOM 829 O O . VAL A 1 100 ? -16.678 41.741 -14.480 1.00 35.14 100 VAL A O 1
ATOM 833 N N . ILE A 1 101 ? -14.448 41.994 -14.342 1.00 38.93 101 ILE A N 1
ATOM 834 C CA . ILE A 1 101 ? -14.140 40.594 -14.602 1.00 32.64 101 ILE A CA 1
ATOM 835 C C . ILE A 1 101 ? -13.727 39.906 -13.312 1.00 35.88 101 ILE A C 1
ATOM 836 O O . ILE A 1 101 ? -12.791 40.348 -12.642 1.00 38.94 101 ILE A O 1
ATOM 841 N N . VAL A 1 102 ? -14.440 38.845 -12.945 1.00 33.14 102 VAL A N 1
ATOM 842 C CA . VAL A 1 102 ? -14.110 38.100 -11.735 1.00 34.71 102 VAL A CA 1
ATOM 843 C C . VAL A 1 102 ? -13.165 36.959 -12.102 1.00 39.45 102 VAL A C 1
ATOM 844 O O . VAL A 1 102 ? -13.424 36.195 -13.037 1.00 38.08 102 VAL A O 1
ATOM 848 N N . VAL A 1 103 ? -12.064 36.846 -11.367 1.00 38.64 103 VAL A N 1
ATOM 849 C CA . VAL A 1 103 ? -11.070 35.816 -11.653 1.00 37.16 103 VAL A CA 1
ATOM 850 C C . VAL A 1 103 ? -10.642 35.017 -10.427 1.00 38.24 103 VAL A C 1
ATOM 851 O O . VAL A 1 103 ? -10.808 35.454 -9.284 1.00 33.97 103 VAL A O 1
ATOM 855 N N . LYS A 1 104 ? -10.085 33.839 -10.677 1.00 36.48 104 LYS A N 1
ATOM 856 C CA . LYS A 1 104 ? -9.607 32.980 -9.599 1.00 43.38 104 LYS A CA 1
ATOM 857 C C . LYS A 1 104 ? -8.430 32.159 -10.110 1.00 39.93 104 LYS A C 1
ATOM 858 O O . LYS A 1 104 ? -8.472 31.643 -11.229 1.00 40.65 104 LYS A O 1
ATOM 864 N N . GLY A 1 105 ? -7.383 32.044 -9.297 1.00 38.17 105 GLY A N 1
ATOM 865 C CA . GLY A 1 105 ? -6.223 31.269 -9.707 1.00 40.86 105 GLY A CA 1
ATOM 866 C C . GLY A 1 105 ? -4.964 31.646 -8.947 1.00 42.28 105 GLY A C 1
ATOM 867 O O . GLY A 1 105 ? -5.029 32.294 -7.899 1.00 45.48 105 GLY A O 1
ATOM 868 N N . GLU A 1 106 ? -3.813 31.237 -9.467 1.00 46.20 106 GLU A N 1
ATOM 869 C CA . GLU A 1 106 ? -2.540 31.557 -8.828 1.00 54.23 106 GLU A CA 1
ATOM 870 C C . GLU A 1 106 ? -2.268 33.049 -8.981 1.00 52.76 106 GLU A C 1
ATOM 871 O O . GLU A 1 106 ? -2.396 33.599 -10.076 1.00 50.82 106 GLU A O 1
ATOM 877 N N . ALA A 1 107 ? -1.896 33.696 -7.880 1.00 49.80 107 ALA A N 1
ATOM 878 C CA . ALA A 1 107 ? -1.635 35.130 -7.874 1.00 53.97 107 ALA A CA 1
ATOM 879 C C . ALA A 1 107 ? -0.746 35.591 -9.022 1.00 58.99 107 ALA A C 1
ATOM 880 O O . ALA A 1 107 ? -0.960 36.663 -9.592 1.00 58.56 107 ALA A O 1
ATOM 882 N N . LYS A 1 108 ? 0.245 34.777 -9.364 1.00 60.28 108 LYS A N 1
ATOM 883 C CA . LYS A 1 108 ? 1.170 35.120 -10.435 1.00 58.90 108 LYS A CA 1
ATOM 884 C C . LYS A 1 108 ? 0.447 35.277 -11.759 1.00 55.22 108 LYS A C 1
ATOM 885 O O . LYS A 1 108 ? 0.566 36.306 -12.425 1.00 50.83 108 LYS A O 1
ATOM 891 N N . LYS A 1 109 ? -0.298 34.243 -12.135 1.00 51.56 109 LYS A N 1
ATOM 892 C CA . LYS A 1 109 ? -1.025 34.240 -13.394 1.00 48.37 109 LYS A CA 1
ATOM 893 C C . LYS A 1 109 ? -2.131 35.290 -13.442 1.00 42.60 109 LYS A C 1
ATOM 894 O O . LYS A 1 109 ? -2.366 35.894 -14.488 1.00 44.03 109 LYS A O 1
ATOM 900 N N . ILE A 1 110 ? -2.801 35.508 -12.314 1.00 36.54 110 ILE A N 1
ATOM 901 C CA . ILE A 1 110 ? -3.877 36.491 -12.250 1.00 40.46 110 ILE A CA 1
ATOM 902 C C . ILE A 1 110 ? -3.313 37.878 -12.525 1.00 43.63 110 ILE A C 1
ATOM 903 O O . ILE A 1 110 ? -3.866 38.641 -13.323 1.00 42.66 110 ILE A O 1
ATOM 908 N N . LYS A 1 111 ? -2.205 38.191 -11.861 1.00 45.16 111 LYS A N 1
ATOM 909 C CA . LYS A 1 111 ? -1.533 39.478 -12.015 1.00 47.69 111 LYS A CA 1
ATOM 910 C C . LYS A 1 111 ? -1.158 39.681 -13.480 1.00 47.06 111 LYS A C 1
ATOM 911 O O . LYS A 1 111 ? -1.307 40.771 -14.036 1.00 42.21 111 LYS A O 1
ATOM 917 N N . MET A 1 112 ? -0.684 38.611 -14.103 1.00 44.80 112 MET A N 1
ATOM 918 C CA . MET A 1 112 ? -0.278 38.647 -15.499 1.00 50.23 112 MET A CA 1
ATOM 919 C C . MET A 1 112 ? -1.485 38.899 -16.413 1.00 49.53 112 MET A C 1
ATOM 920 O O . MET A 1 112 ? -1.402 39.681 -17.363 1.00 45.89 112 MET A O 1
ATOM 925 N N . ILE A 1 113 ? -2.606 38.242 -16.124 1.00 44.63 113 ILE A N 1
ATOM 926 C CA . ILE A 1 113 ? -3.816 38.421 -16.925 1.00 41.18 113 ILE A CA 1
ATOM 927 C C . ILE A 1 113 ? -4.324 39.855 -16.771 1.00 34.99 113 ILE A C 1
ATOM 928 O O . ILE A 1 113 ? -4.655 40.518 -17.755 1.00 36.49 113 ILE A O 1
ATOM 933 N N . ALA A 1 114 ? -4.370 40.336 -15.533 1.00 33.55 114 ALA A N 1
ATOM 934 C CA . ALA A 1 114 ? -4.826 41.698 -15.271 1.00 38.44 114 ALA A CA 1
ATOM 935 C C . ALA A 1 114 ? -3.936 42.706 -16.011 1.00 43.29 114 ALA A C 1
ATOM 936 O O . ALA A 1 114 ? -4.434 43.679 -16.580 1.00 40.08 114 ALA A O 1
ATOM 938 N N . ASP A 1 115 ? -2.625 42.466 -16.008 1.00 43.94 115 ASP A N 1
ATOM 939 C CA . ASP A 1 115 ? -1.687 43.356 -16.692 1.00 48.59 115 ASP A CA 1
ATOM 940 C C . ASP A 1 115 ? -1.996 43.465 -18.175 1.00 43.50 115 ASP A C 1
ATOM 941 O O . ASP A 1 115 ? -1.979 44.559 -18.734 1.00 41.67 115 ASP A O 1
ATOM 946 N N . LYS A 1 116 ? -2.270 42.333 -18.816 1.00 40.63 116 LYS A N 1
ATOM 947 C CA . LYS A 1 116 ? -2.587 42.344 -20.240 1.00 46.57 116 LYS A CA 1
ATOM 948 C C . LYS A 1 116 ? -3.888 43.080 -20.536 1.00 45.98 116 LYS A C 1
ATOM 949 O O . LYS A 1 116 ? -3.966 43.852 -21.494 1.00 43.88 116 LYS A O 1
ATOM 955 N N . LEU A 1 117 ? -4.911 42.833 -19.721 1.00 40.68 117 LEU A N 1
ATOM 956 C CA . LEU A 1 117 ? -6.207 43.471 -19.923 1.00 41.63 117 LEU A CA 1
ATOM 957 C C . LEU A 1 117 ? -6.114 44.978 -19.763 1.00 39.63 117 LEU A C 1
ATOM 958 O O . LEU A 1 117 ? -6.571 45.732 -20.620 1.00 33.65 117 LEU A O 1
ATOM 963 N N . LEU A 1 118 ? -5.507 45.406 -18.663 1.00 32.87 118 LEU A N 1
ATOM 964 C CA . LEU A 1 118 ? -5.385 46.822 -18.363 1.00 39.96 118 LEU A CA 1
ATOM 965 C C . LEU A 1 118 ? -4.476 47.590 -19.304 1.00 37.77 118 LEU A C 1
ATOM 966 O O . LEU A 1 118 ? -4.594 48.807 -19.417 1.00 39.48 118 LEU A O 1
ATOM 971 N N . SER A 1 119 ? -3.573 46.891 -19.982 1.00 39.39 119 SER A N 1
ATOM 972 C CA . SER A 1 119 ? -2.666 47.568 -20.897 1.00 44.95 119 SER A CA 1
ATOM 973 C C . SER A 1 119 ? -3.146 47.493 -22.345 1.00 41.48 119 SER A C 1
ATOM 974 O O . SER A 1 119 ? -2.457 47.948 -23.252 1.00 42.55 119 SER A O 1
ATOM 977 N N . LEU A 1 120 ? -4.332 46.930 -22.564 1.00 41.29 120 LEU A N 1
ATOM 978 C CA . LEU A 1 120 ? -4.868 46.843 -23.920 1.00 41.62 120 LEU A CA 1
ATOM 979 C C . LEU A 1 120 ? -5.196 48.229 -24.450 1.00 39.64 120 LEU A C 1
ATOM 980 O O . LEU A 1 120 ? -5.750 49.064 -23.733 1.00 36.93 120 LEU A O 1
ATOM 985 N N . LYS A 1 121 ? -4.854 48.476 -25.708 1.00 37.13 121 LYS A N 1
ATOM 986 C CA . LYS A 1 121 ? -5.130 49.769 -26.312 1.00 43.01 121 LYS A CA 1
ATOM 987 C C . LYS A 1 121 ? -6.650 49.925 -26.337 1.00 37.46 121 LYS A C 1
ATOM 988 O O . LYS A 1 121 ? -7.366 48.994 -26.701 1.00 40.85 121 LYS A O 1
ATOM 994 N N . GLY A 1 122 ? -7.140 51.094 -25.939 1.00 35.78 122 GLY A N 1
ATOM 995 C CA . GLY A 1 122 ? -8.573 51.309 -25.900 1.00 39.02 122 GLY A CA 1
ATOM 996 C C . GLY A 1 122 ? -9.117 51.337 -24.475 1.00 36.24 122 GLY A C 1
ATOM 997 O O . GLY A 1 122 ? -10.161 51.928 -24.225 1.00 39.53 122 GLY A O 1
ATOM 998 N N . VAL A 1 123 ? -8.439 50.685 -23.536 1.00 37.84 123 VAL A N 1
ATOM 999 C CA . VAL A 1 123 ? -8.903 50.702 -22.143 1.00 37.65 123 VAL A CA 1
ATOM 1000 C C . VAL A 1 123 ? -8.514 52.045 -21.538 1.00 33.92 123 VAL A C 1
ATOM 1001 O O . VAL A 1 123 ? -7.331 52.375 -21.457 1.00 39.57 123 VAL A O 1
ATOM 1005 N N . LYS A 1 124 ? -9.508 52.825 -21.124 1.00 32.21 124 LYS A N 1
ATOM 1006 C CA . LYS A 1 124 ? -9.253 54.148 -20.553 1.00 35.64 124 LYS A CA 1
ATOM 1007 C C . LYS A 1 124 ? -8.693 54.125 -19.137 1.00 36.79 124 LYS A C 1
ATOM 1008 O O . LYS A 1 124 ? -7.813 54.914 -18.798 1.00 36.45 124 LYS A O 1
ATOM 1014 N N . HIS A 1 125 ? -9.201 53.212 -18.318 1.00 35.26 125 HIS A N 1
ATOM 1015 C CA . HIS A 1 125 ? -8.785 53.112 -16.924 1.00 31.73 125 HIS A CA 1
ATOM 1016 C C . HIS A 1 125 ? -9.194 51.754 -16.366 1.00 37.75 125 HIS A C 1
ATOM 1017 O O . HIS A 1 125 ? -10.082 51.093 -16.910 1.00 36.30 125 HIS A O 1
ATOM 1024 N N . GLY A 1 126 ? -8.559 51.340 -15.276 1.00 37.30 126 GLY A N 1
ATOM 1025 C CA . GLY A 1 126 ? -8.901 50.064 -14.678 1.00 35.16 126 GLY A CA 1
ATOM 1026 C C . GLY A 1 126 ? -8.026 49.718 -13.493 1.00 40.55 126 GLY A C 1
ATOM 1027 O O . GLY A 1 126 ? -6.950 50.292 -13.333 1.00 37.56 126 GLY A O 1
ATOM 1028 N N . LYS A 1 127 ? -8.484 48.782 -12.664 1.00 38.04 127 LYS A N 1
ATOM 1029 C CA . LYS A 1 127 ? -7.733 48.361 -11.486 1.00 35.22 127 LYS A CA 1
ATOM 1030 C C . LYS A 1 127 ? -7.996 46.899 -11.163 1.00 40.51 127 LYS A C 1
ATOM 1031 O O . LYS A 1 127 ? -9.090 46.373 -11.399 1.00 34.39 127 LYS A O 1
ATOM 1037 N N . LEU A 1 128 ? -6.982 46.255 -10.606 1.00 34.37 128 LEU A N 1
ATOM 1038 C CA . LEU A 1 128 ? -7.074 44.870 -10.188 1.00 36.44 128 LEU A CA 1
ATOM 1039 C C . LEU A 1 128 ? -7.202 44.861 -8.678 1.00 37.66 128 LEU A C 1
ATOM 1040 O O . LEU A 1 128 ? -6.579 45.666 -7.994 1.00 42.13 128 LEU A O 1
ATOM 1045 N N . VAL A 1 129 ? -8.037 43.967 -8.167 1.00 38.85 129 VAL A N 1
ATOM 1046 C CA . VAL A 1 129 ? -8.204 43.795 -6.733 1.00 39.98 129 VAL A CA 1
ATOM 1047 C C . VAL A 1 129 ? -8.051 42.289 -6.534 1.00 43.21 129 VAL A C 1
ATOM 1048 O O . VAL A 1 129 ? -8.845 41.508 -7.059 1.00 37.46 129 VAL A O 1
ATOM 1052 N N . MET A 1 130 ? -7.000 41.894 -5.817 1.00 46.57 130 MET A N 1
ATOM 1053 C CA . MET A 1 130 ? -6.707 40.488 -5.532 1.00 49.64 130 MET A CA 1
ATOM 1054 C C . MET A 1 130 ? -6.845 40.242 -4.047 1.00 52.53 130 MET A C 1
ATOM 1055 O O . MET A 1 130 ? -6.348 41.018 -3.236 1.00 51.53 130 MET A O 1
ATOM 1060 N N . THR A 1 131 ? -7.497 39.147 -3.689 1.00 55.41 131 THR A N 1
ATOM 1061 C CA . THR A 1 131 ? -7.670 38.824 -2.285 1.00 63.50 131 THR A CA 1
ATOM 1062 C C . THR A 1 131 ? -7.608 37.324 -2.049 1.00 66.16 131 THR A C 1
ATOM 1063 O O . THR A 1 131 ? -7.819 36.528 -2.965 1.00 59.43 131 THR A O 1
ATOM 1067 N N . SER A 1 132 ? -7.293 36.953 -0.814 1.00 75.27 132 SER A N 1
ATOM 1068 C CA . SER A 1 132 ? -7.218 35.555 -0.429 1.00 82.96 132 SER A CA 1
ATOM 1069 C C . SER A 1 132 ? -8.522 35.260 0.300 1.00 87.75 132 SER A C 1
ATOM 1070 O O . SER A 1 132 ? -8.773 35.815 1.362 1.00 92.08 132 SER A O 1
ATOM 1073 N N . THR A 1 133 ? -9.357 34.400 -0.273 1.00 88.44 133 THR A N 1
ATOM 1074 C CA . THR A 1 133 ? -10.647 34.054 0.331 1.00 90.95 133 THR A CA 1
ATOM 1075 C C . THR A 1 133 ? -10.547 33.565 1.777 1.00 92.20 133 THR A C 1
ATOM 1076 O O . THR A 1 133 ? -11.540 33.117 2.352 1.00 90.27 133 THR A O 1
ATOM 1080 N N . GLY A 1 134 ? -9.354 33.642 2.360 1.00 96.20 134 GLY A N 1
ATOM 1081 C CA . GLY A 1 134 ? -9.168 33.184 3.726 1.00 97.56 134 GLY A CA 1
ATOM 1082 C C . GLY A 1 134 ? -9.694 34.124 4.791 1.00 99.10 134 GLY A C 1
ATOM 1083 O O . GLY A 1 134 ? -10.688 34.828 4.596 1.00 98.50 134 GLY A O 1
ATOM 1084 N N . LYS A 1 135 ? -9.005 34.131 5.926 1.00 99.34 135 LYS A N 1
ATOM 1085 C CA . LYS A 1 135 ? -9.379 34.968 7.055 1.00 99.78 135 LYS A CA 1
ATOM 1086 C C . LYS A 1 135 ? -8.751 36.355 6.958 1.00 96.97 135 LYS A C 1
ATOM 1087 O O . LYS A 1 135 ? -7.646 36.518 6.435 1.00 93.06 135 LYS A O 1
ATOM 1093 N N . GLU A 1 136 ? -9.473 37.346 7.474 1.00 96.22 136 GLU A N 1
ATOM 1094 C CA . GLU A 1 136 ? -9.051 38.746 7.444 1.00 96.12 136 GLU A CA 1
ATOM 1095 C C . GLU A 1 136 ? -7.566 38.969 7.742 1.00 98.99 136 GLU A C 1
ATOM 1096 O O . GLU A 1 136 ? -6.963 38.113 8.425 1.00 102.44 136 GLU A O 1
ATOM 1102 N N . LEU A 1 137 ? -7.027 40.011 7.300 1.00 100.13 137 LEU A N 1
ATOM 1103 N N . MET B 1 1 ? -11.058 67.059 -33.291 1.00 52.15 1 MET B N 1
ATOM 1104 C CA . MET B 1 1 ? -9.886 66.383 -32.660 1.00 54.87 1 MET B CA 1
ATOM 1105 C C . MET B 1 1 ? -8.600 67.176 -32.848 1.00 52.42 1 MET B C 1
ATOM 1106 O O . MET B 1 1 ? -8.323 67.698 -33.931 1.00 50.30 1 MET B O 1
ATOM 1111 N N . GLU B 1 2 ? -7.816 67.265 -31.782 1.00 45.69 2 GLU B N 1
ATOM 1112 C CA . GLU B 1 2 ? -6.553 67.975 -31.835 1.00 46.42 2 GLU B CA 1
ATOM 1113 C C . GLU B 1 2 ? -5.532 67.335 -30.908 1.00 49.71 2 GLU B C 1
ATOM 1114 O O . GLU B 1 2 ? -5.761 67.195 -29.704 1.00 45.14 2 GLU B O 1
ATOM 1120 N N . LEU B 1 3 ? -4.407 66.929 -31.481 1.00 47.19 3 LEU B N 1
ATOM 1121 C CA . LEU B 1 3 ? -3.343 66.333 -30.692 1.00 39.80 3 LEU B CA 1
ATOM 1122 C C . LEU B 1 3 ? -2.321 67.416 -30.411 1.00 41.40 3 LEU B C 1
ATOM 1123 O O . LEU B 1 3 ? -1.946 68.170 -31.310 1.00 45.35 3 LEU B O 1
ATOM 1128 N N . ILE B 1 4 ? -1.893 67.513 -29.159 1.00 40.30 4 ILE B N 1
ATOM 1129 C CA . ILE B 1 4 ? -0.893 68.494 -28.779 1.00 42.79 4 ILE B CA 1
ATOM 1130 C C . ILE B 1 4 ? 0.380 67.745 -28.420 1.00 48.85 4 ILE B C 1
ATOM 1131 O O . ILE B 1 4 ? 0.379 66.877 -27.545 1.00 49.98 4 ILE B O 1
ATOM 1136 N N . ARG B 1 5 ? 1.468 68.065 -29.111 1.00 42.44 5 ARG B N 1
ATOM 1137 C CA . ARG B 1 5 ? 2.725 67.389 -28.855 1.00 45.76 5 ARG B CA 1
ATOM 1138 C C . ARG B 1 5 ? 3.624 68.283 -28.015 1.00 45.82 5 ARG B C 1
ATOM 1139 O O . ARG B 1 5 ? 3.786 69.460 -28.315 1.00 46.95 5 ARG B O 1
ATOM 1147 N N . PHE B 1 6 ? 4.185 67.728 -26.945 1.00 43.35 6 PHE B N 1
ATOM 1148 C CA . PHE B 1 6 ? 5.064 68.496 -26.065 1.00 42.44 6 PHE B CA 1
ATOM 1149 C C . PHE B 1 6 ? 6.163 67.602 -25.511 1.00 40.22 6 PHE B C 1
ATOM 1150 O O . PHE B 1 6 ? 6.041 66.376 -25.521 1.00 43.20 6 PHE B O 1
ATOM 1158 N N . SER B 1 7 ? 7.238 68.220 -25.031 1.00 39.43 7 SER B N 1
ATOM 1159 C CA . SER B 1 7 ? 8.364 67.474 -24.484 1.00 47.22 7 SER B CA 1
ATOM 1160 C C . SER B 1 7 ? 8.412 67.532 -22.970 1.00 45.35 7 SER B C 1
ATOM 1161 O O . SER B 1 7 ? 7.905 68.470 -22.359 1.00 44.57 7 SER B O 1
ATOM 1164 N N . ILE B 1 8 ? 9.031 66.518 -22.375 1.00 44.82 8 ILE B N 1
ATOM 1165 C CA . ILE B 1 8 ? 9.191 66.448 -20.932 1.00 47.17 8 ILE B CA 1
ATOM 1166 C C . ILE B 1 8 ? 10.556 65.845 -20.626 1.00 47.03 8 ILE B C 1
ATOM 1167 O O . ILE B 1 8 ? 11.123 65.139 -21.462 1.00 41.71 8 ILE B O 1
ATOM 1172 N N . SER B 1 9 ? 11.086 66.132 -19.438 1.00 36.85 9 SER B N 1
ATOM 1173 C CA . SER B 1 9 ? 12.390 65.612 -19.032 1.00 40.82 9 SER B CA 1
ATOM 1174 C C . SER B 1 9 ? 12.222 64.781 -17.773 1.00 37.55 9 SER B C 1
ATOM 1175 O O . SER B 1 9 ? 11.788 65.284 -16.745 1.00 38.23 9 SER B O 1
ATOM 1178 N N . ILE B 1 10 ? 12.588 63.510 -17.867 1.00 41.08 10 ILE B N 1
ATOM 1179 C CA . ILE B 1 10 ? 12.457 62.566 -16.766 1.00 41.74 10 ILE B CA 1
ATOM 1180 C C . ILE B 1 10 ? 13.819 61.995 -16.348 1.00 47.22 10 ILE B C 1
ATOM 1181 O O . ILE B 1 10 ? 14.670 61.725 -17.197 1.00 40.20 10 ILE B O 1
ATOM 1186 N N . PRO B 1 11 ? 14.048 61.820 -15.031 1.00 42.76 11 PRO B N 1
ATOM 1187 C CA . PRO B 1 11 ? 15.330 61.266 -14.582 1.00 41.31 11 PRO B CA 1
ATOM 1188 C C . PRO B 1 11 ? 15.613 59.986 -15.374 1.00 46.01 11 PRO B C 1
ATOM 1189 O O . PRO B 1 11 ? 14.781 59.076 -15.439 1.00 41.85 11 PRO B O 1
ATOM 1193 N N . SER B 1 12 ? 16.791 59.930 -15.978 1.00 43.75 12 SER B N 1
ATOM 1194 C CA . SER B 1 12 ? 17.179 58.801 -16.811 1.00 38.56 12 SER B CA 1
ATOM 1195 C C . SER B 1 12 ? 16.974 57.402 -16.221 1.00 38.29 12 SER B C 1
ATOM 1196 O O . SER B 1 12 ? 16.455 56.522 -16.903 1.00 38.17 12 SER B O 1
ATOM 1199 N N . LYS B 1 13 ? 17.375 57.175 -14.971 1.00 38.99 13 LYS B N 1
ATOM 1200 C CA . LYS B 1 13 ? 17.199 55.849 -14.378 1.00 41.38 13 LYS B CA 1
ATOM 1201 C C . LYS B 1 13 ? 15.724 55.557 -14.087 1.00 42.93 13 LYS B C 1
ATOM 1202 O O . LYS B 1 13 ? 15.282 54.407 -14.138 1.00 36.90 13 LYS B O 1
ATOM 1208 N N . LEU B 1 14 ? 14.966 56.602 -13.782 1.00 36.81 14 LEU B N 1
ATOM 1209 C CA . LEU B 1 14 ? 13.550 56.438 -13.512 1.00 41.08 14 LEU B CA 1
ATOM 1210 C C . LEU B 1 14 ? 12.893 55.980 -14.816 1.00 36.70 14 LEU B C 1
ATOM 1211 O O . LEU B 1 14 ? 12.126 55.015 -14.837 1.00 39.46 14 LEU B O 1
ATOM 1216 N N . LEU B 1 15 ? 13.217 56.669 -15.906 1.00 38.07 15 LEU B N 1
ATOM 1217 C CA . LEU B 1 15 ? 12.658 56.335 -17.206 1.00 36.82 15 LEU B CA 1
ATOM 1218 C C . LEU B 1 15 ? 13.035 54.919 -17.621 1.00 36.18 15 LEU B C 1
ATOM 1219 O O . LEU B 1 15 ? 12.211 54.172 -18.156 1.00 35.46 15 LEU B O 1
ATOM 1224 N N . GLU B 1 16 ? 14.275 54.533 -17.361 1.00 34.80 16 GLU B N 1
ATOM 1225 C CA . GLU B 1 16 ? 14.704 53.197 -17.733 1.00 38.34 16 GLU B CA 1
ATOM 1226 C C . GLU B 1 16 ? 13.887 52.148 -16.997 1.00 41.70 16 GLU B C 1
ATOM 1227 O O . GLU B 1 16 ? 13.493 51.139 -17.578 1.00 38.33 16 GLU B O 1
ATOM 1233 N N . LYS B 1 17 ? 13.634 52.381 -15.713 1.00 41.06 17 LYS B N 1
ATOM 1234 C CA . LYS B 1 17 ? 12.856 51.428 -14.928 1.00 43.91 17 LYS B CA 1
ATOM 1235 C C . LYS B 1 17 ? 11.421 51.384 -15.462 1.00 37.27 17 LYS B C 1
ATOM 1236 O O . LYS B 1 17 ? 10.823 50.318 -15.583 1.00 37.40 17 LYS B O 1
ATOM 1242 N N . PHE B 1 18 ? 10.885 52.553 -15.795 1.00 40.76 18 PHE B N 1
ATOM 1243 C CA . PHE B 1 18 ? 9.530 52.659 -16.328 1.00 39.33 18 PHE B CA 1
ATOM 1244 C C . PHE B 1 18 ? 9.381 51.862 -17.631 1.00 38.63 18 PHE B C 1
ATOM 1245 O O . PHE B 1 18 ? 8.467 51.038 -17.763 1.00 39.60 18 PHE B O 1
ATOM 1253 N N . ASP B 1 19 ? 10.275 52.099 -18.590 1.00 34.74 19 ASP B N 1
ATOM 1254 C CA . ASP B 1 19 ? 10.204 51.391 -19.868 1.00 39.24 19 ASP B CA 1
ATOM 1255 C C . ASP B 1 19 ? 10.281 49.888 -19.668 1.00 37.67 19 ASP B C 1
ATOM 1256 O O . ASP B 1 19 ? 9.591 49.125 -20.342 1.00 39.47 19 ASP B O 1
ATOM 1261 N N . GLN B 1 20 ? 11.125 49.460 -18.740 1.00 34.98 20 GLN B N 1
ATOM 1262 C CA . GLN B 1 20 ? 11.271 48.034 -18.472 1.00 42.99 20 GLN B CA 1
ATOM 1263 C C . GLN B 1 20 ? 9.945 47.444 -17.986 1.00 39.14 20 GLN B C 1
ATOM 1264 O O . GLN B 1 20 ? 9.474 46.433 -18.501 1.00 37.37 20 GLN B O 1
ATOM 1270 N N . ILE B 1 21 ? 9.340 48.093 -16.998 1.00 39.22 21 ILE B N 1
ATOM 1271 C CA . ILE B 1 21 ? 8.079 47.621 -16.441 1.00 44.44 21 ILE B CA 1
ATOM 1272 C C . ILE B 1 21 ? 6.912 47.625 -17.429 1.00 45.23 21 ILE B C 1
ATOM 1273 O O . ILE B 1 21 ? 6.237 46.609 -17.595 1.00 41.86 21 ILE B O 1
ATOM 1278 N N . ILE B 1 22 ? 6.669 48.748 -18.098 1.00 43.43 22 ILE B N 1
ATOM 1279 C CA . ILE B 1 22 ? 5.535 48.784 -19.012 1.00 41.82 22 ILE B CA 1
ATOM 1280 C C . ILE B 1 22 ? 5.635 47.743 -20.115 1.00 45.47 22 ILE B C 1
ATOM 1281 O O . ILE B 1 22 ? 4.618 47.264 -20.620 1.00 43.89 22 ILE B O 1
ATOM 1286 N N . GLU B 1 23 ? 6.852 47.377 -20.493 1.00 43.47 23 GLU B N 1
ATOM 1287 C CA . GLU B 1 23 ? 6.999 46.364 -21.524 1.00 46.53 23 GLU B CA 1
ATOM 1288 C C . GLU B 1 23 ? 6.548 45.029 -20.940 1.00 43.86 23 GLU B C 1
ATOM 1289 O O . GLU B 1 23 ? 5.790 44.288 -21.565 1.00 46.75 23 GLU B O 1
ATOM 1295 N N . GLU B 1 24 ? 7.012 44.735 -19.730 1.00 43.54 24 GLU B N 1
ATOM 1296 C CA . GLU B 1 24 ? 6.661 43.489 -19.058 1.00 46.55 24 GLU B CA 1
ATOM 1297 C C . GLU B 1 24 ? 5.148 43.382 -18.846 1.00 44.64 24 GLU B C 1
ATOM 1298 O O . GLU B 1 24 ? 4.573 42.302 -18.967 1.00 48.05 24 GLU B O 1
ATOM 1304 N N . ILE B 1 25 ? 4.511 44.504 -18.526 1.00 39.85 25 ILE B N 1
ATOM 1305 C CA . ILE B 1 25 ? 3.069 44.529 -18.304 1.00 46.38 25 ILE B CA 1
ATOM 1306 C C . ILE B 1 25 ? 2.300 44.226 -19.585 1.00 48.52 25 ILE B C 1
ATOM 1307 O O . ILE B 1 25 ? 1.285 43.528 -19.558 1.00 48.20 25 ILE B O 1
ATOM 1312 N N . GLY B 1 26 ? 2.774 44.763 -20.706 1.00 45.64 26 GLY B N 1
ATOM 1313 C CA . GLY B 1 26 ? 2.091 44.523 -21.961 1.00 41.52 26 GLY B CA 1
ATOM 1314 C C . GLY B 1 26 ? 1.807 45.774 -22.772 1.00 43.72 26 GLY B C 1
ATOM 1315 O O . GLY B 1 26 ? 1.209 45.685 -23.840 1.00 42.96 26 GLY B O 1
ATOM 1316 N N . TYR B 1 27 ? 2.206 46.940 -22.271 1.00 38.63 27 TYR B N 1
ATOM 1317 C CA . TYR B 1 27 ? 2.002 48.179 -23.019 1.00 40.52 27 TYR B CA 1
ATOM 1318 C C . TYR B 1 27 ? 2.845 48.152 -24.290 1.00 41.38 27 TYR B C 1
ATOM 1319 O O . TYR B 1 27 ? 3.982 47.682 -24.281 1.00 45.13 27 TYR B O 1
ATOM 1328 N N . GLU B 1 28 ? 2.287 48.661 -25.380 1.00 42.49 28 GLU B N 1
ATOM 1329 C CA . GLU B 1 28 ? 2.998 48.700 -26.651 1.00 46.58 28 GLU B CA 1
ATOM 1330 C C . GLU B 1 28 ? 4.077 49.780 -26.627 1.00 46.78 28 GLU B C 1
ATOM 1331 O O . GLU B 1 28 ? 5.132 49.635 -27.247 1.00 41.75 28 GLU B O 1
ATOM 1337 N N . ASN B 1 29 ? 3.812 50.866 -25.912 1.00 40.68 29 ASN B N 1
ATOM 1338 C CA . ASN B 1 29 ? 4.762 51.959 -25.865 1.00 36.29 29 ASN B CA 1
ATOM 1339 C C . ASN B 1 29 ? 4.579 52.905 -24.683 1.00 44.12 29 ASN B C 1
ATOM 1340 O O . ASN B 1 29 ? 3.528 52.963 -24.034 1.00 39.81 29 ASN B O 1
ATOM 1345 N N . ARG B 1 30 ? 5.637 53.664 -24.448 1.00 39.25 30 ARG B N 1
ATOM 1346 C CA . ARG B 1 30 ? 5.740 54.632 -23.381 1.00 43.59 30 ARG B CA 1
ATOM 1347 C C . ARG B 1 30 ? 4.670 55.717 -23.404 1.00 43.35 30 ARG B C 1
ATOM 1348 O O . ARG B 1 30 ? 4.218 56.166 -22.347 1.00 40.07 30 ARG B O 1
ATOM 1356 N N . SER B 1 31 ? 4.266 56.146 -24.596 1.00 35.12 31 SER B N 1
ATOM 1357 C CA . SER B 1 31 ? 3.257 57.201 -24.707 1.00 41.37 31 SER B CA 1
ATOM 1358 C C . SER B 1 31 ? 1.885 56.735 -24.239 1.00 39.49 31 SER B C 1
ATOM 1359 O O . SER B 1 31 ? 1.131 57.500 -23.637 1.00 39.26 31 SER B O 1
ATOM 1362 N N . GLU B 1 32 ? 1.569 55.479 -24.526 1.00 38.02 32 GLU B N 1
ATOM 1363 C CA . GLU B 1 32 ? 0.292 54.901 -24.136 1.00 42.98 32 GLU B CA 1
ATOM 1364 C C . GLU B 1 32 ? 0.224 54.800 -22.607 1.00 39.38 32 GLU B C 1
ATOM 1365 O O . GLU B 1 32 ? -0.780 55.149 -21.994 1.00 42.81 32 GLU B O 1
ATOM 1371 N N . ALA B 1 33 ? 1.306 54.331 -21.998 1.00 35.59 33 ALA B N 1
ATOM 1372 C CA . ALA B 1 33 ? 1.359 54.181 -20.552 1.00 34.89 33 ALA B CA 1
ATOM 1373 C C . ALA B 1 33 ? 1.258 55.532 -19.854 1.00 31.92 33 ALA B C 1
ATOM 1374 O O . ALA B 1 33 ? 0.561 55.669 -18.850 1.00 32.95 33 ALA B O 1
ATOM 1376 N N . ILE B 1 34 ? 1.942 56.535 -20.387 1.00 33.39 34 ILE B N 1
ATOM 1377 C CA . ILE B 1 34 ? 1.898 57.858 -19.785 1.00 35.99 34 ILE B CA 1
ATOM 1378 C C . ILE B 1 34 ? 0.509 58.484 -19.921 1.00 38.91 34 ILE B C 1
ATOM 1379 O O . ILE B 1 34 ? 0.028 59.142 -18.991 1.00 33.49 34 ILE B O 1
ATOM 1384 N N . ARG B 1 35 ? -0.147 58.284 -21.064 1.00 34.18 35 ARG B N 1
ATOM 1385 C CA . ARG B 1 35 ? -1.492 58.832 -21.223 1.00 32.28 35 ARG B CA 1
ATOM 1386 C C . ARG B 1 35 ? -2.408 58.150 -20.204 1.00 34.26 35 ARG B C 1
ATOM 1387 O O . ARG B 1 35 ? -3.318 58.780 -19.661 1.00 33.32 35 ARG B O 1
ATOM 1395 N N . ASP B 1 36 ? -2.165 56.865 -19.939 1.00 31.27 36 ASP B N 1
ATOM 1396 C CA . ASP B 1 36 ? -2.963 56.143 -18.951 1.00 36.54 36 ASP B CA 1
ATOM 1397 C C . ASP B 1 36 ? -2.701 56.746 -17.565 1.00 34.51 36 ASP B C 1
ATOM 1398 O O . ASP B 1 36 ? -3.624 56.919 -16.775 1.00 32.82 36 ASP B O 1
ATOM 1403 N N . LEU B 1 37 ? -1.444 57.077 -17.276 1.00 30.29 37 LEU B N 1
ATOM 1404 C CA . LEU B 1 37 ? -1.109 57.671 -15.985 1.00 32.61 37 LEU B CA 1
ATOM 1405 C C . LEU B 1 37 ? -1.862 58.979 -15.810 1.00 28.64 37 LEU B C 1
ATOM 1406 O O . LEU B 1 37 ? -2.368 59.276 -14.728 1.00 34.20 37 LEU B O 1
ATOM 1411 N N . ILE B 1 38 ? -1.932 59.762 -16.879 1.00 28.34 38 ILE B N 1
ATOM 1412 C CA . ILE B 1 38 ? -2.619 61.043 -16.836 1.00 31.87 38 ILE B CA 1
ATOM 1413 C C . ILE B 1 38 ? -4.130 60.867 -16.657 1.00 36.27 38 ILE B C 1
ATOM 1414 O O . ILE B 1 38 ? -4.767 61.633 -15.929 1.00 33.81 38 ILE B O 1
ATOM 1419 N N . ARG B 1 39 ? -4.705 59.866 -17.317 1.00 31.44 39 ARG B N 1
ATOM 1420 C CA . ARG B 1 39 ? -6.133 59.609 -17.165 1.00 35.34 39 ARG B CA 1
ATOM 1421 C C . ARG B 1 39 ? -6.410 59.206 -15.715 1.00 35.21 39 ARG B C 1
ATOM 1422 O O . ARG B 1 39 ? -7.384 59.657 -15.099 1.00 29.87 39 ARG B O 1
ATOM 1430 N N . ASP B 1 40 ? -5.539 58.362 -15.170 1.00 28.98 40 ASP B N 1
ATOM 1431 C CA . ASP B 1 40 ? -5.695 57.899 -13.802 1.00 28.69 40 ASP B CA 1
ATOM 1432 C C . ASP B 1 40 ? -5.619 59.080 -12.838 1.00 36.74 40 ASP B C 1
ATOM 1433 O O . ASP B 1 40 ? -6.396 59.176 -11.889 1.00 37.33 40 ASP B O 1
ATOM 1438 N N . PHE B 1 41 ? -4.676 59.979 -13.093 1.00 33.79 41 PHE B N 1
ATOM 1439 C CA . PHE B 1 41 ? -4.486 61.160 -12.258 1.00 34.66 41 PHE B CA 1
ATOM 1440 C C . PHE B 1 41 ? -5.724 62.059 -12.287 1.00 35.32 41 PHE B C 1
ATOM 1441 O O . PHE B 1 41 ? -6.149 62.577 -11.252 1.00 32.34 41 PHE B O 1
ATOM 1449 N N . ILE B 1 42 ? -6.305 62.234 -13.469 1.00 29.67 42 ILE B N 1
ATOM 1450 C CA . ILE B 1 42 ? -7.500 63.059 -13.626 1.00 28.10 42 ILE B CA 1
ATOM 1451 C C . ILE B 1 42 ? -8.715 62.419 -12.941 1.00 32.81 42 ILE B C 1
ATOM 1452 O O . ILE B 1 42 ? -9.577 63.111 -12.390 1.00 33.78 42 ILE B O 1
ATOM 1457 N N . ILE B 1 43 ? -8.792 61.097 -12.983 1.00 32.31 43 ILE B N 1
ATOM 1458 C CA . ILE B 1 43 ? -9.901 60.401 -12.350 1.00 36.71 43 ILE B CA 1
ATOM 1459 C C . ILE B 1 43 ? -9.812 60.572 -10.828 1.00 35.77 43 ILE B C 1
ATOM 1460 O O . ILE B 1 43 ? -10.812 60.841 -10.166 1.00 32.85 43 ILE B O 1
ATOM 1465 N N . ARG B 1 44 ? -8.613 60.441 -10.274 1.00 31.66 44 ARG B N 1
ATOM 1466 C CA . ARG B 1 44 ? -8.447 60.630 -8.837 1.00 41.21 44 ARG B CA 1
ATOM 1467 C C . ARG B 1 44 ? -8.911 62.028 -8.421 1.00 39.53 44 ARG B C 1
ATOM 1468 O O . ARG B 1 44 ? -9.575 62.190 -7.397 1.00 39.91 44 ARG B O 1
ATOM 1476 N N . HIS B 1 45 ? -8.568 63.035 -9.220 1.00 31.41 45 HIS B N 1
ATOM 1477 C CA . HIS B 1 45 ? -8.963 64.407 -8.925 1.00 37.06 45 HIS B CA 1
ATOM 1478 C C . HIS B 1 45 ? -10.483 64.537 -8.966 1.00 37.18 45 HIS B C 1
ATOM 1479 O O . HIS B 1 45 ? -11.078 65.321 -8.231 1.00 37.20 45 HIS B O 1
ATOM 1486 N N . GLU B 1 46 ? -11.101 63.763 -9.844 1.00 37.26 46 GLU B N 1
ATOM 1487 C CA . GLU B 1 46 ? -12.546 63.776 -10.001 1.00 39.93 46 GLU B CA 1
ATOM 1488 C C . GLU B 1 46 ? -13.209 63.248 -8.720 1.00 39.41 46 GLU B C 1
ATOM 1489 O O . GLU B 1 46 ? -14.298 63.670 -8.349 1.00 40.05 46 GLU B O 1
ATOM 1495 N N . TRP B 1 47 ? -12.542 62.324 -8.043 1.00 31.85 47 TRP B N 1
ATOM 1496 C CA . TRP B 1 47 ? -13.067 61.776 -6.807 1.00 34.52 47 TRP B CA 1
ATOM 1497 C C . TRP B 1 47 ? -12.773 62.679 -5.614 1.00 39.01 47 TRP B C 1
ATOM 1498 O O . TRP B 1 47 ? -13.324 62.476 -4.532 1.00 44.60 47 TRP B O 1
ATOM 1509 N N . GLU B 1 48 ? -11.910 63.672 -5.803 1.00 37.05 48 GLU B N 1
ATOM 1510 C CA . GLU B 1 48 ? -11.559 64.576 -4.707 1.00 43.59 48 GLU B CA 1
ATOM 1511 C C . GLU B 1 48 ? -12.310 65.899 -4.713 1.00 42.86 48 GLU B C 1
ATOM 1512 O O . GLU B 1 48 ? -12.756 66.374 -3.669 1.00 41.41 48 GLU B O 1
ATOM 1518 N N . VAL B 1 49 ? -12.444 66.492 -5.892 1.00 49.28 49 VAL B N 1
ATOM 1519 C CA . VAL B 1 49 ? -13.095 67.785 -6.015 1.00 61.36 49 VAL B CA 1
ATOM 1520 C C . VAL B 1 49 ? -14.242 67.795 -7.009 1.00 65.69 49 VAL B C 1
ATOM 1521 O O . VAL B 1 49 ? -14.130 67.250 -8.105 1.00 68.05 49 VAL B O 1
ATOM 1525 N N . GLY B 1 50 ? -15.343 68.429 -6.622 1.00 71.40 50 GLY B N 1
ATOM 1526 C CA . GLY B 1 50 ? -16.488 68.516 -7.508 1.00 78.33 50 GLY B CA 1
ATOM 1527 C C . GLY B 1 50 ? -17.637 67.611 -7.123 1.00 83.38 50 GLY B C 1
ATOM 1528 O O . GLY B 1 50 ? -17.585 66.909 -6.114 1.00 90.96 50 GLY B O 1
ATOM 1529 N N . ASN B 1 51 ? -18.686 67.632 -7.935 1.00 84.18 51 ASN B N 1
ATOM 1530 C CA . ASN B 1 51 ? -19.858 66.811 -7.685 1.00 84.20 51 ASN B CA 1
ATOM 1531 C C . ASN B 1 51 ? -20.178 65.999 -8.928 1.00 80.42 51 ASN B C 1
ATOM 1532 O O . ASN B 1 51 ? -21.251 65.401 -9.035 1.00 84.50 51 ASN B O 1
ATOM 1537 N N . GLU B 1 52 ? -19.237 65.984 -9.867 1.00 68.23 52 GLU B N 1
ATOM 1538 C CA . GLU B 1 52 ? -19.408 65.246 -11.109 1.00 65.27 52 GLU B CA 1
ATOM 1539 C C . GLU B 1 52 ? -19.568 63.758 -10.822 1.00 53.76 52 GLU B C 1
ATOM 1540 O O . GLU B 1 52 ? -18.986 63.219 -9.886 1.00 46.00 52 GLU B O 1
ATOM 1546 N N . GLU B 1 53 ? -20.366 63.104 -11.648 1.00 47.87 53 GLU B N 1
ATOM 1547 C CA . GLU B 1 53 ? -20.639 61.690 -11.502 1.00 45.34 53 GLU B CA 1
ATOM 1548 C C . GLU B 1 53 ? -19.396 60.838 -11.750 1.00 41.94 53 GLU B C 1
ATOM 1549 O O . GLU B 1 53 ? -18.644 61.073 -12.691 1.00 37.49 53 GLU B O 1
ATOM 1555 N N . VAL B 1 54 ? -19.180 59.857 -10.882 1.00 35.32 54 VAL B N 1
ATOM 1556 C CA . VAL B 1 54 ? -18.064 58.935 -11.024 1.00 35.82 54 VAL B CA 1
ATOM 1557 C C . VAL B 1 54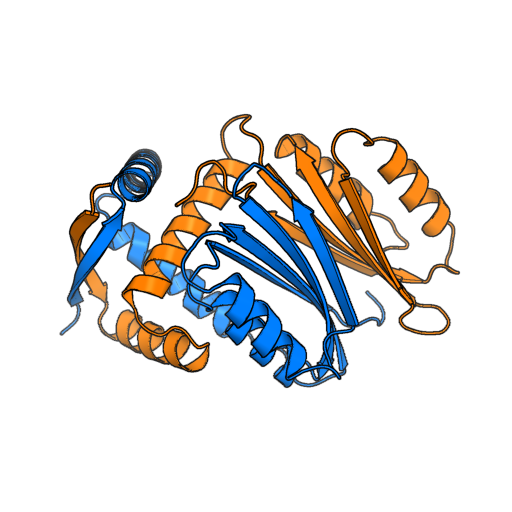 ? -18.649 57.527 -10.929 1.00 40.59 54 VAL B C 1
ATOM 1558 O O . VAL B 1 54 ? -19.846 57.357 -10.672 1.00 29.97 54 VAL B O 1
ATOM 1562 N N . ALA B 1 55 ? -17.815 56.523 -11.153 1.00 32.51 55 ALA B N 1
ATOM 1563 C CA . ALA B 1 55 ? -18.266 55.143 -11.063 1.00 33.55 55 ALA B CA 1
ATOM 1564 C C . ALA B 1 55 ? -17.202 54.351 -10.333 1.00 38.14 55 ALA B C 1
ATOM 1565 O O . ALA B 1 55 ? -16.027 54.732 -10.313 1.00 37.63 55 ALA B O 1
ATOM 1567 N N . GLY B 1 56 ? -17.615 53.252 -9.722 1.00 39.20 56 GLY B N 1
ATOM 1568 C CA . GLY B 1 56 ? -16.665 52.430 -9.008 1.00 41.45 56 GLY B CA 1
ATOM 1569 C C . GLY B 1 56 ? -17.205 51.046 -8.750 1.00 39.15 56 GLY B C 1
ATOM 1570 O O . GLY B 1 56 ? -18.339 50.719 -9.116 1.00 37.06 56 GLY B O 1
ATOM 1571 N N . THR B 1 57 ? -16.373 50.220 -8.135 1.00 32.95 57 THR B N 1
ATOM 1572 C CA . THR B 1 57 ? -16.758 48.866 -7.787 1.00 32.98 57 THR B CA 1
ATOM 1573 C C . THR B 1 57 ? -16.243 48.596 -6.394 1.00 33.43 57 THR B C 1
ATOM 1574 O O . THR B 1 57 ? -15.203 49.118 -5.978 1.00 32.08 57 THR B O 1
ATOM 1578 N N . ILE B 1 58 ? -16.998 47.794 -5.664 1.00 33.20 58 ILE B N 1
ATOM 1579 C CA . ILE B 1 58 ? -16.641 47.432 -4.315 1.00 27.89 58 ILE B CA 1
ATOM 1580 C C . ILE B 1 58 ? -16.612 45.910 -4.301 1.00 36.43 58 ILE B C 1
ATOM 1581 O O . ILE B 1 58 ? -17.637 45.258 -4.499 1.00 33.98 58 ILE B O 1
ATOM 1586 N N . THR B 1 59 ? -15.420 45.357 -4.114 1.00 30.14 59 THR B N 1
ATOM 1587 C CA . THR B 1 59 ? -15.228 43.917 -4.069 1.00 33.13 59 THR B CA 1
ATOM 1588 C C . THR B 1 59 ? -15.084 43.477 -2.618 1.00 38.90 59 THR B C 1
ATOM 1589 O O . THR B 1 59 ? -14.272 44.028 -1.872 1.00 35.19 59 THR B O 1
ATOM 1593 N N . ILE B 1 60 ? -15.880 42.491 -2.220 1.00 35.55 60 ILE B N 1
ATOM 1594 C CA . ILE B 1 60 ? -15.845 41.983 -0.856 1.00 35.94 60 ILE B CA 1
ATOM 1595 C C . ILE B 1 60 ? -15.872 40.461 -0.831 1.00 45.12 60 ILE B C 1
ATOM 1596 O O . ILE B 1 60 ? -16.313 39.813 -1.786 1.00 38.76 60 ILE B O 1
ATOM 1601 N N . VAL B 1 61 ? -15.390 39.904 0.276 1.00 42.03 61 VAL B N 1
ATOM 1602 C CA . VAL B 1 61 ? -15.359 38.463 0.484 1.00 38.96 61 VAL B CA 1
ATOM 1603 C C . VAL B 1 61 ? -15.870 38.221 1.893 1.00 41.73 61 VAL B C 1
ATOM 1604 O O . VAL B 1 61 ? -15.471 38.909 2.835 1.00 42.24 61 VAL B O 1
ATOM 1608 N N . TYR B 1 62 ? -16.761 37.253 2.044 1.00 42.43 62 TYR B N 1
ATOM 1609 C CA . TYR B 1 62 ? -17.306 36.960 3.358 1.00 45.44 62 TYR B CA 1
ATOM 1610 C C . TYR B 1 62 ? -17.808 35.529 3.466 1.00 50.10 62 TYR B C 1
ATOM 1611 O O . TYR B 1 62 ? -17.942 34.822 2.467 1.00 49.27 62 TYR B O 1
ATOM 1620 N N . ASN B 1 63 ? -18.067 35.111 4.698 1.00 48.91 63 ASN B N 1
ATOM 1621 C CA . ASN B 1 63 ? -18.593 33.785 4.974 1.00 49.85 63 ASN B CA 1
ATOM 1622 C C . ASN B 1 63 ? -20.072 34.064 5.199 1.00 47.79 63 ASN B C 1
ATOM 1623 O O . ASN B 1 63 ? -20.440 34.686 6.195 1.00 47.88 63 ASN B O 1
ATOM 1628 N N . HIS B 1 64 ? -20.919 33.628 4.271 1.00 44.09 64 HIS B N 1
ATOM 1629 C CA . HIS B 1 64 ? -22.347 33.893 4.404 1.00 51.35 64 HIS B CA 1
ATOM 1630 C C . HIS B 1 64 ? -22.990 33.230 5.613 1.00 53.91 64 HIS B C 1
ATOM 1631 O O . HIS B 1 64 ? -24.088 33.609 6.011 1.00 53.95 64 HIS B O 1
ATOM 1638 N N . ASP B 1 65 ? -22.314 32.245 6.196 1.00 55.91 65 ASP B N 1
ATOM 1639 C CA . ASP B 1 65 ? -22.857 31.557 7.361 1.00 64.10 65 ASP B CA 1
ATOM 1640 C C . ASP B 1 65 ? -22.499 32.228 8.678 1.00 64.62 65 ASP B C 1
ATOM 1641 O O . ASP B 1 65 ? -23.128 31.966 9.699 1.00 70.90 65 ASP B O 1
ATOM 1646 N N . GLU B 1 66 ? -21.497 33.101 8.657 1.00 67.9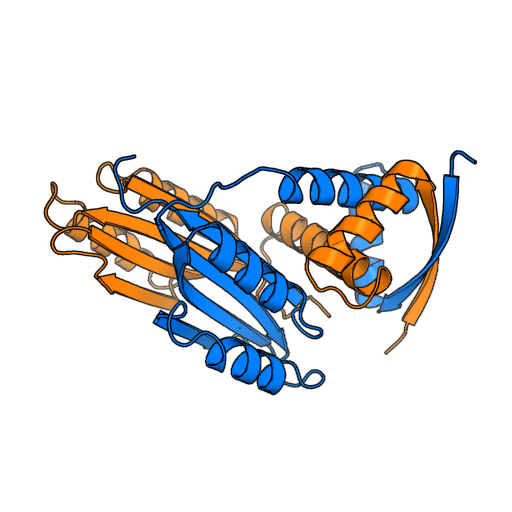8 66 GLU B N 1
ATOM 1647 C CA . GLU B 1 66 ? -21.073 33.792 9.870 1.00 70.64 66 GLU B CA 1
ATOM 1648 C C . GLU B 1 66 ? -21.949 34.986 10.228 1.00 67.48 66 GLU B C 1
ATOM 1649 O O . GLU B 1 66 ? -22.241 35.834 9.386 1.00 68.97 66 GLU B O 1
ATOM 1655 N N . GLY B 1 67 ? -22.365 35.036 11.490 1.00 64.95 67 GLY B N 1
ATOM 1656 C CA . GLY B 1 67 ? -23.195 36.126 11.974 1.00 61.83 67 GLY B CA 1
ATOM 1657 C C . GLY B 1 67 ? -24.331 36.526 11.054 1.00 59.49 67 GLY B C 1
ATOM 1658 O O . GLY B 1 67 ? -24.960 35.676 10.420 1.00 55.57 67 GLY B O 1
ATOM 1659 N N . ASP B 1 68 ? -24.586 37.830 10.980 1.00 56.87 68 ASP B N 1
ATOM 1660 C CA . ASP B 1 68 ? -25.655 38.365 10.143 1.00 61.10 68 ASP B CA 1
ATOM 1661 C C . ASP B 1 68 ? -25.116 39.216 8.988 1.00 54.41 68 ASP B C 1
ATOM 1662 O O . ASP B 1 68 ? -25.784 40.147 8.529 1.00 48.66 68 ASP B O 1
ATOM 1667 N N . VAL B 1 69 ? -23.917 38.897 8.515 1.00 46.34 69 VAL B N 1
ATOM 1668 C CA . VAL B 1 69 ? -23.320 39.665 7.432 1.00 46.29 69 VAL B CA 1
ATOM 1669 C C . VAL B 1 69 ? -24.195 39.694 6.174 1.00 46.40 69 VAL B C 1
ATOM 1670 O O . VAL B 1 69 ? -24.323 40.736 5.529 1.00 39.45 69 VAL B O 1
ATOM 1674 N N . VAL B 1 70 ? -24.820 38.567 5.841 1.00 43.74 70 VAL B N 1
ATOM 1675 C CA . VAL B 1 70 ? -25.677 38.500 4.654 1.00 43.36 70 VAL B CA 1
ATOM 1676 C C . VAL B 1 70 ? -26.857 39.472 4.729 1.00 46.96 70 VAL B C 1
ATOM 1677 O O . VAL B 1 70 ? -27.144 40.202 3.773 1.00 44.42 70 VAL B O 1
ATOM 1681 N N . LYS B 1 71 ? -27.538 39.475 5.868 1.00 45.58 71 LYS B N 1
ATOM 1682 C CA . LYS B 1 71 ? -28.686 40.347 6.073 1.00 43.56 71 LYS B CA 1
ATOM 1683 C C . LYS B 1 71 ? -28.238 41.803 6.165 1.00 46.59 71 LYS B C 1
ATOM 1684 O O . LYS B 1 71 ? -28.939 42.712 5.711 1.00 47.67 71 LYS B O 1
ATOM 1690 N N . ALA B 1 72 ? -27.069 42.021 6.758 1.00 40.15 72 ALA B N 1
ATOM 1691 C CA . ALA B 1 72 ? -26.538 43.369 6.906 1.00 46.51 72 ALA B CA 1
ATOM 1692 C C . ALA B 1 72 ? -26.173 43.961 5.539 1.00 38.30 72 ALA B C 1
ATOM 1693 O O . ALA B 1 72 ? -26.469 45.122 5.262 1.00 40.61 72 ALA B O 1
ATOM 1695 N N . LEU B 1 73 ? -25.540 43.159 4.688 1.00 37.16 73 LEU B N 1
ATOM 1696 C CA . LEU B 1 73 ? -25.144 43.614 3.351 1.00 36.51 73 LEU B CA 1
ATOM 1697 C C . LEU B 1 73 ? -26.347 44.059 2.519 1.00 38.84 73 LEU B C 1
ATOM 1698 O O . LEU B 1 73 ? -26.350 45.149 1.929 1.00 38.71 73 LEU B O 1
ATOM 1703 N N . LEU B 1 74 ? -27.372 43.215 2.483 1.00 39.77 74 LEU B N 1
ATOM 1704 C CA . LEU B 1 74 ? -28.586 43.509 1.733 1.00 41.19 74 LEU B CA 1
ATOM 1705 C C . LEU B 1 74 ? -29.272 44.785 2.202 1.00 42.88 74 LEU B C 1
ATOM 1706 O O . LEU B 1 74 ? -29.718 45.594 1.387 1.00 41.28 74 LEU B O 1
ATOM 1711 N N . ASP B 1 75 ? -29.361 44.963 3.516 1.00 43.91 75 ASP B N 1
ATOM 1712 C CA . ASP B 1 75 ? -30.008 46.145 4.064 1.00 46.36 75 ASP B CA 1
ATOM 1713 C C . ASP B 1 75 ? -29.258 47.409 3.690 1.00 42.49 75 ASP B C 1
ATOM 1714 O O . ASP B 1 75 ? -29.875 48.415 3.339 1.00 40.25 75 ASP B O 1
ATOM 1719 N N . LEU B 1 76 ? -27.932 47.360 3.762 1.00 37.23 76 LEU B N 1
ATOM 1720 C CA . LEU B 1 76 ? -27.129 48.518 3.392 1.00 38.65 76 LEU B CA 1
ATOM 1721 C C . LEU B 1 76 ? -27.320 48.824 1.910 1.00 37.85 76 LEU B C 1
ATOM 1722 O O . LEU B 1 76 ? -27.633 49.954 1.534 1.00 40.92 76 LEU B O 1
ATOM 1727 N N . GLN B 1 77 ? -27.148 47.808 1.069 1.00 41.12 77 GLN B N 1
ATOM 1728 C CA . GLN B 1 77 ? -27.287 47.995 -0.372 1.00 37.66 77 GLN B CA 1
ATOM 1729 C C . GLN B 1 77 ? -28.662 48.508 -0.784 1.00 36.81 77 GLN B C 1
ATOM 1730 O O . GLN B 1 77 ? -28.775 49.406 -1.623 1.00 37.81 77 GLN B O 1
ATOM 1736 N N . HIS B 1 78 ? -29.712 47.955 -0.198 1.00 33.25 78 HIS B N 1
ATOM 1737 C CA . HIS B 1 78 ? -31.050 48.400 -0.561 1.00 40.33 78 HIS B CA 1
ATOM 1738 C C . HIS B 1 78 ? -31.315 49.828 -0.089 1.00 42.12 78 HIS B C 1
ATOM 1739 O O . HIS B 1 78 ? -32.279 50.465 -0.509 1.00 44.92 78 HIS B O 1
ATOM 1746 N N . GLU B 1 79 ? -30.438 50.333 0.769 1.00 42.52 79 GLU B N 1
ATOM 1747 C CA . GLU B 1 79 ? -30.572 51.689 1.278 1.00 47.91 79 GLU B CA 1
ATOM 1748 C C . GLU B 1 79 ? -30.052 52.675 0.228 1.00 46.66 79 GLU B C 1
ATOM 1749 O O . GLU B 1 79 ? -30.398 53.857 0.247 1.00 44.35 79 GLU B O 1
ATOM 1755 N N . TYR B 1 80 ? -29.231 52.182 -0.698 1.00 43.50 80 TYR B N 1
ATOM 1756 C CA . TYR B 1 80 ? -28.666 53.028 -1.747 1.00 42.39 80 TYR B CA 1
ATOM 1757 C C . TYR B 1 80 ? -29.039 52.566 -3.156 1.00 43.93 80 TYR B C 1
ATOM 1758 O O . TYR B 1 80 ? -28.165 52.383 -4.004 1.00 45.52 80 TYR B O 1
ATOM 1767 N N . LEU B 1 81 ? -30.334 52.402 -3.404 1.00 45.21 81 LEU B N 1
ATOM 1768 C CA . LEU B 1 81 ? -30.834 51.950 -4.700 1.00 46.66 81 LEU B CA 1
ATOM 1769 C C . LEU B 1 81 ? -30.417 52.820 -5.870 1.00 48.56 81 LEU B C 1
ATOM 1770 O O . LEU B 1 81 ? -30.230 52.324 -6.978 1.00 45.65 81 LEU B O 1
ATOM 1775 N N . ASP B 1 82 ? -30.286 54.119 -5.626 1.00 47.81 82 ASP B N 1
ATOM 1776 C CA . ASP B 1 82 ? -29.916 55.052 -6.675 1.00 46.90 82 ASP B CA 1
ATOM 1777 C C . ASP B 1 82 ? -28.464 54.964 -7.115 1.00 43.26 82 ASP B C 1
ATOM 1778 O O . ASP B 1 82 ? -28.161 55.197 -8.281 1.00 45.73 82 ASP B O 1
ATOM 1783 N N . GLU B 1 83 ? -27.568 54.627 -6.193 1.00 35.38 83 GLU B N 1
ATOM 1784 C CA . GLU B 1 83 ? -26.152 54.537 -6.531 1.00 38.28 83 GLU B CA 1
ATOM 1785 C C . GLU B 1 83 ? -25.700 53.154 -6.979 1.00 34.96 83 GLU B C 1
ATOM 1786 O O . GLU B 1 83 ? -24.838 53.030 -7.846 1.00 36.42 83 GLU B O 1
ATOM 1792 N N . ILE B 1 84 ? -26.266 52.115 -6.381 1.00 31.91 84 ILE B N 1
ATOM 1793 C CA . ILE B 1 84 ? -25.880 50.760 -6.738 1.00 33.04 84 ILE B CA 1
ATOM 1794 C C . ILE B 1 84 ? -26.634 50.269 -7.972 1.00 37.23 84 ILE B C 1
ATOM 1795 O O . ILE B 1 84 ? -27.862 50.238 -7.999 1.00 38.34 84 ILE B O 1
ATOM 1800 N N . ILE B 1 85 ? -25.883 49.897 -9.000 1.00 31.80 85 ILE B N 1
ATOM 1801 C CA . ILE B 1 85 ? -26.477 49.425 -10.244 1.00 30.03 85 ILE B CA 1
ATOM 1802 C C . ILE B 1 85 ? -26.819 47.940 -10.170 1.00 36.13 85 ILE B C 1
ATOM 1803 O O . ILE B 1 85 ? -27.943 47.540 -10.458 1.00 30.83 85 ILE B O 1
ATOM 1808 N N . SER B 1 86 ? -25.851 47.129 -9.765 1.00 28.04 86 SER B N 1
ATOM 1809 C CA . SER B 1 86 ? -26.064 45.695 -9.659 1.00 28.42 86 SER B CA 1
ATOM 1810 C C . SER B 1 86 ? -24.834 45.071 -9.024 1.00 34.07 86 SER B C 1
ATOM 1811 O O . SER B 1 86 ? -23.810 45.736 -8.850 1.00 28.47 86 SER B O 1
ATOM 1814 N N . SER B 1 87 ? -24.932 43.793 -8.680 1.00 29.73 87 SER B N 1
ATOM 1815 C CA . SER B 1 87 ? -23.811 43.095 -8.073 1.00 34.80 87 SER B CA 1
ATOM 1816 C C . SER B 1 87 ? -23.646 41.691 -8.643 1.00 38.38 87 SER B C 1
ATOM 1817 O O . SER B 1 87 ? -24.623 41.032 -9.011 1.00 41.62 87 SER B O 1
ATOM 1820 N N . LEU B 1 88 ? -22.395 41.254 -8.725 1.00 33.35 88 LEU B N 1
ATOM 1821 C CA . LEU B 1 88 ? -22.049 39.935 -9.238 1.00 33.79 88 LEU B CA 1
ATOM 1822 C C . LEU B 1 88 ? -21.549 39.124 -8.043 1.00 42.07 88 LEU B C 1
ATOM 1823 O O . LEU B 1 88 ? -20.694 39.588 -7.281 1.00 36.68 88 LEU B O 1
ATOM 1828 N N . HIS B 1 89 ? -22.096 37.923 -7.874 1.00 33.70 89 HIS B N 1
ATOM 1829 C CA . HIS B 1 89 ? -21.738 37.062 -6.753 1.00 33.06 89 HIS B CA 1
ATOM 1830 C C . HIS B 1 89 ? -21.201 35.724 -7.240 1.00 35.85 89 HIS B C 1
ATOM 1831 O O . HIS B 1 89 ? -21.773 35.106 -8.129 1.00 38.08 89 HIS B O 1
ATOM 1838 N N . VAL B 1 90 ? -20.086 35.295 -6.657 1.00 37.14 90 VAL B N 1
ATOM 1839 C CA . VAL B 1 90 ? -19.462 34.024 -7.005 1.00 36.49 90 VAL B CA 1
ATOM 1840 C C . VAL B 1 90 ? -19.285 33.217 -5.725 1.00 42.05 90 VAL B C 1
ATOM 1841 O O . VAL B 1 90 ? -18.725 33.710 -4.743 1.00 38.29 90 VAL B O 1
ATOM 1845 N N . HIS B 1 91 ? -19.781 31.985 -5.730 1.00 36.69 91 HIS B N 1
ATOM 1846 C CA . HIS B 1 91 ? -19.658 31.123 -4.561 1.00 44.62 91 HIS B CA 1
ATOM 1847 C C . HIS B 1 91 ? -18.281 30.476 -4.613 1.00 41.70 91 HIS B C 1
ATOM 1848 O O . HIS B 1 91 ? -18.022 29.605 -5.439 1.00 41.88 91 HIS B O 1
ATOM 1855 N N . MET B 1 92 ? -17.397 30.936 -3.732 1.00 43.33 92 MET B N 1
ATOM 1856 C CA . MET B 1 92 ? -16.015 30.460 -3.669 1.00 47.98 92 MET B CA 1
ATOM 1857 C C . MET B 1 92 ? -15.893 29.019 -3.193 1.00 47.28 92 MET B C 1
ATOM 1858 O O . MET B 1 92 ? -15.261 28.189 -3.840 1.00 44.59 92 MET B O 1
ATOM 1863 N N . ASP B 1 93 ? -16.488 28.734 -2.046 1.00 42.44 93 ASP B N 1
ATOM 1864 C CA . ASP B 1 93 ? -16.462 27.395 -1.490 1.00 49.28 93 ASP B CA 1
ATOM 1865 C C . ASP B 1 93 ? -17.720 27.239 -0.661 1.00 52.51 93 ASP B C 1
ATOM 1866 O O . ASP B 1 93 ? -18.595 28.104 -0.685 1.00 51.20 93 ASP B O 1
ATOM 1871 N N . GLU B 1 94 ? -17.808 26.146 0.081 1.00 53.36 94 GLU B N 1
ATOM 1872 C CA . GLU B 1 94 ? -18.984 25.893 0.889 1.00 53.18 94 GLU B CA 1
ATOM 1873 C C . GLU B 1 94 ? -19.434 27.071 1.738 1.00 50.11 94 GLU B C 1
ATOM 1874 O O . GLU B 1 94 ? -20.632 27.294 1.895 1.00 47.69 94 GLU B O 1
ATOM 1880 N N . HIS B 1 95 ? -18.486 27.827 2.283 1.00 49.31 95 HIS B N 1
ATOM 1881 C CA . HIS B 1 95 ? -18.835 28.951 3.152 1.00 53.32 95 HIS B CA 1
ATOM 1882 C C . HIS B 1 95 ? -18.518 30.357 2.647 1.00 49.73 95 HIS B C 1
ATOM 1883 O O . HIS B 1 95 ? -19.174 31.323 3.044 1.00 47.14 95 HIS B O 1
ATOM 1890 N N . ASN B 1 96 ? -17.522 30.480 1.780 1.00 42.10 96 ASN B N 1
ATOM 1891 C CA . ASN B 1 96 ? -17.122 31.797 1.309 1.00 46.20 96 ASN B CA 1
ATOM 1892 C C . ASN B 1 96 ? -17.675 32.278 -0.021 1.00 43.27 96 ASN B C 1
ATOM 1893 O O . ASN B 1 96 ? -17.689 31.550 -1.010 1.00 41.66 96 ASN B O 1
ATOM 1898 N N . CYS B 1 97 ? -18.107 33.535 -0.017 1.00 38.82 97 CYS B N 1
ATOM 1899 C CA . CYS B 1 97 ? -18.666 34.195 -1.186 1.00 43.39 97 CYS B CA 1
ATOM 1900 C C . CYS B 1 97 ? -17.831 35.404 -1.583 1.00 42.51 97 CYS B C 1
ATOM 1901 O O . CYS B 1 97 ? -17.304 36.116 -0.727 1.00 45.46 97 CYS B O 1
ATOM 1904 N N . LEU B 1 98 ? -17.706 35.626 -2.885 1.00 35.86 98 LEU B N 1
ATOM 1905 C CA . LEU B 1 98 ? -17.010 36.797 -3.390 1.00 35.19 98 LEU B CA 1
ATOM 1906 C C . LEU B 1 98 ? -18.116 37.617 -4.042 1.00 37.15 98 LEU B C 1
ATOM 1907 O O . LEU B 1 98 ? -18.916 37.082 -4.806 1.00 35.43 98 LEU B O 1
ATOM 1912 N N . GLU B 1 99 ? -18.176 38.905 -3.735 1.00 35.95 99 GLU B N 1
ATOM 1913 C CA . GLU B 1 99 ? -19.199 39.758 -4.317 1.00 34.51 99 GLU B CA 1
ATOM 1914 C C . GLU B 1 99 ? -18.605 41.073 -4.791 1.00 37.88 99 GLU B C 1
ATOM 1915 O O . GLU B 1 99 ? -17.772 41.666 -4.102 1.00 35.66 99 GLU B O 1
ATOM 1921 N N . VAL B 1 100 ? -19.017 41.526 -5.971 1.00 28.49 100 VAL B N 1
ATOM 1922 C CA . VAL B 1 100 ? -18.534 42.802 -6.471 1.00 31.55 100 VAL B CA 1
ATOM 1923 C C . VAL B 1 100 ? -19.739 43.674 -6.835 1.00 35.62 100 VAL B C 1
ATOM 1924 O O . VAL B 1 100 ? -20.584 43.301 -7.648 1.00 37.09 100 VAL B O 1
ATOM 1928 N N . ILE B 1 101 ? -19.812 44.835 -6.195 1.00 32.69 101 ILE B N 1
ATOM 1929 C CA . ILE B 1 101 ? -20.912 45.777 -6.378 1.00 36.97 101 ILE B CA 1
ATOM 1930 C C . ILE B 1 101 ? -20.530 46.949 -7.287 1.00 38.72 101 ILE B C 1
ATOM 1931 O O . ILE B 1 101 ? -19.521 47.621 -7.051 1.00 30.78 101 ILE B O 1
ATOM 1936 N N . VAL B 1 102 ? -21.327 47.195 -8.326 1.00 29.45 102 VAL B N 1
ATOM 1937 C CA . VAL B 1 102 ? -21.046 48.306 -9.232 1.00 30.60 102 VAL B CA 1
ATOM 1938 C C . VAL B 1 102 ? -21.850 49.530 -8.794 1.00 34.05 102 VAL B C 1
ATOM 1939 O O . VAL B 1 102 ? -23.063 49.460 -8.596 1.00 28.78 102 VAL B O 1
ATOM 1943 N N . VAL B 1 103 ? -21.164 50.656 -8.639 1.00 31.34 103 VAL B N 1
ATOM 1944 C CA . VAL B 1 103 ? -21.815 51.878 -8.194 1.00 32.56 103 VAL B CA 1
ATOM 1945 C C . VAL B 1 103 ? -21.544 53.046 -9.121 1.00 35.28 103 VAL B C 1
ATOM 1946 O O . VAL B 1 103 ? -20.484 53.134 -9.744 1.00 35.44 103 VAL B O 1
ATOM 1950 N N . LYS B 1 104 ? -22.513 53.950 -9.196 1.00 30.67 104 LYS B N 1
ATOM 1951 C CA . LYS B 1 104 ? -22.403 55.121 -10.047 1.00 34.99 104 LYS B CA 1
ATOM 1952 C C . LYS B 1 104 ? -23.150 56.253 -9.358 1.00 36.61 104 LYS B C 1
ATOM 1953 O O . LYS B 1 104 ? -24.282 56.077 -8.922 1.00 41.25 104 LYS B O 1
ATOM 1959 N N . GLY B 1 105 ? -22.503 57.406 -9.245 1.00 36.01 105 GLY B N 1
ATOM 1960 C CA . GLY B 1 105 ? -23.126 58.549 -8.603 1.00 37.27 105 GLY B CA 1
ATOM 1961 C C . GLY B 1 105 ? -22.064 59.502 -8.089 1.00 39.18 105 GLY B C 1
ATOM 1962 O O . GLY B 1 105 ? -20.973 59.579 -8.655 1.00 39.10 105 GLY B O 1
ATOM 1963 N N . GLU B 1 106 ? -22.368 60.214 -7.010 1.00 41.44 106 GLU B N 1
ATOM 1964 C CA . GLU B 1 106 ? -21.414 61.155 -6.434 1.00 43.11 106 GLU B CA 1
ATOM 1965 C C . GLU B 1 106 ? -20.347 60.476 -5.585 1.00 43.76 106 GLU B C 1
ATOM 1966 O O . GLU B 1 106 ? -20.635 59.558 -4.816 1.00 36.91 106 GLU B O 1
ATOM 1972 N N . ALA B 1 107 ? -19.115 60.956 -5.736 1.00 36.82 107 ALA B N 1
ATOM 1973 C CA . ALA B 1 107 ? -17.946 60.431 -5.044 1.00 40.45 107 ALA B CA 1
ATOM 1974 C C . ALA B 1 107 ? -18.079 60.276 -3.527 1.00 43.47 107 ALA B C 1
ATOM 1975 O O . ALA B 1 107 ? -17.779 59.217 -2.969 1.00 40.22 107 ALA B O 1
ATOM 1977 N N . LYS B 1 108 ? -18.507 61.336 -2.855 1.00 45.38 108 LYS B N 1
ATOM 1978 C CA . LYS B 1 108 ? -18.656 61.291 -1.408 1.00 51.44 108 LYS B CA 1
ATOM 1979 C C . LYS B 1 108 ? -19.673 60.223 -1.015 1.00 42.15 108 LYS B C 1
ATOM 1980 O O . LYS B 1 108 ? -19.466 59.472 -0.059 1.00 46.12 108 LYS B O 1
ATOM 1986 N N . LYS B 1 109 ? -20.764 60.153 -1.765 1.00 43.80 109 LYS B N 1
ATOM 1987 C CA . LYS B 1 109 ? -21.808 59.165 -1.508 1.00 41.77 109 LYS B CA 1
ATOM 1988 C C . LYS B 1 109 ? -21.212 57.757 -1.619 1.00 40.05 109 LYS B C 1
ATOM 1989 O O . LYS B 1 109 ? -21.360 56.932 -0.721 1.00 37.73 109 LYS B O 1
ATOM 1995 N N . ILE B 1 110 ? -20.518 57.493 -2.720 1.00 34.21 110 ILE B N 1
ATOM 1996 C CA . ILE B 1 110 ? -19.938 56.180 -2.934 1.00 37.37 110 ILE B CA 1
ATOM 1997 C C . ILE B 1 110 ? -18.888 55.811 -1.900 1.00 37.65 110 ILE B C 1
ATOM 1998 O O . ILE B 1 110 ? -18.798 54.646 -1.498 1.00 35.35 110 ILE B O 1
ATOM 2003 N N . LYS B 1 111 ? -18.094 56.784 -1.457 1.00 39.40 111 LYS B N 1
ATOM 2004 C CA . LYS B 1 111 ? -17.075 56.484 -0.457 1.00 40.16 111 LYS B CA 1
ATOM 2005 C C . LYS B 1 111 ? -17.743 56.113 0.862 1.00 37.51 111 LYS B C 1
ATOM 2006 O O . LYS B 1 111 ? -17.234 55.272 1.604 1.00 35.58 111 LYS B O 1
ATOM 2012 N N . MET B 1 112 ? -18.889 56.722 1.152 1.00 30.41 112 MET B N 1
ATOM 2013 C CA . MET B 1 112 ? -19.591 56.388 2.389 1.00 41.13 112 MET B CA 1
ATOM 2014 C C . MET B 1 112 ? -20.176 54.976 2.267 1.00 41.16 112 MET B C 1
ATOM 2015 O O . MET B 1 112 ? -20.157 54.203 3.231 1.00 39.26 112 MET B O 1
ATOM 2020 N N . ILE B 1 113 ? -20.678 54.631 1.079 1.00 36.57 113 ILE B N 1
ATOM 2021 C CA . ILE B 1 113 ? -21.241 53.299 0.867 1.00 33.17 113 ILE B CA 1
ATOM 2022 C C . ILE B 1 113 ? -20.159 52.255 1.102 1.00 36.70 113 ILE B C 1
ATOM 2023 O O . ILE B 1 113 ? -20.398 51.235 1.745 1.00 39.12 113 ILE B O 1
ATOM 2028 N N . ALA B 1 114 ? -18.958 52.520 0.595 1.00 34.32 114 ALA B N 1
ATOM 2029 C CA . ALA B 1 114 ? -17.854 51.586 0.769 1.00 32.96 114 ALA B CA 1
ATOM 2030 C C . ALA B 1 114 ? -17.443 51.504 2.236 1.00 39.87 114 ALA B C 1
ATOM 2031 O O . ALA B 1 114 ? -17.110 50.424 2.730 1.00 39.88 114 ALA B O 1
ATOM 2033 N N . ASP B 1 115 ? -17.461 52.639 2.933 1.00 39.48 115 ASP B N 1
ATOM 2034 C CA . ASP B 1 115 ? -17.087 52.644 4.347 1.00 39.79 115 ASP B CA 1
ATOM 2035 C C . ASP B 1 115 ? -18.017 51.725 5.125 1.00 35.97 115 ASP B C 1
ATOM 2036 O O . ASP B 1 115 ? -17.569 50.906 5.924 1.00 42.34 115 ASP B O 1
ATOM 2041 N N . LYS B 1 116 ? -19.315 51.865 4.888 1.00 33.81 116 LYS B N 1
ATOM 2042 C CA . LYS B 1 116 ? -20.301 51.036 5.574 1.00 41.47 116 LYS B CA 1
ATOM 2043 C C . LYS B 1 116 ? -20.1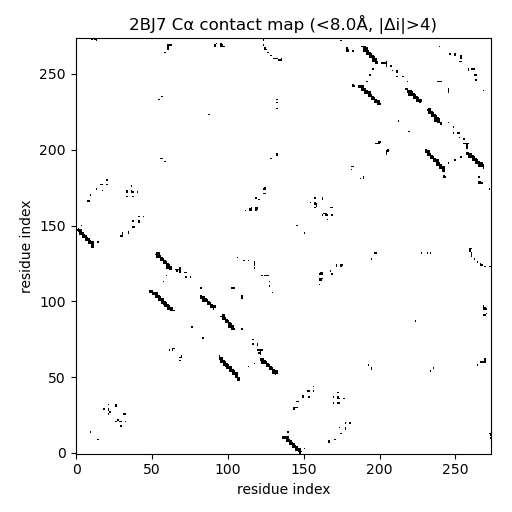63 49.551 5.250 1.00 41.73 116 LYS B C 1
ATOM 2044 O O . LYS B 1 116 ? -20.180 48.712 6.154 1.00 43.25 116 LYS B O 1
ATOM 2050 N N . LEU B 1 117 ? -20.013 49.223 3.970 1.00 36.71 117 LEU B N 1
ATOM 2051 C CA . LEU B 1 117 ? -19.874 47.824 3.572 1.00 33.14 117 LEU B CA 1
ATOM 2052 C C . LEU B 1 117 ? -18.609 47.169 4.104 1.00 37.48 117 LEU B C 1
ATOM 2053 O O . LEU B 1 117 ? -18.656 46.075 4.673 1.00 36.98 117 LEU B O 1
ATOM 2058 N N . LEU B 1 118 ? -17.475 47.836 3.909 1.00 38.41 118 LEU B N 1
ATOM 2059 C CA . LEU B 1 118 ? -16.187 47.302 4.344 1.00 39.55 118 LEU B CA 1
ATOM 2060 C C . LEU B 1 118 ? -16.004 47.240 5.863 1.00 37.77 118 LEU B C 1
ATOM 2061 O O . LEU B 1 118 ? -15.245 46.413 6.357 1.00 40.60 118 LEU B O 1
ATOM 2066 N N . SER B 1 119 ? -16.690 48.108 6.600 1.00 38.24 119 SER B N 1
ATOM 2067 C CA . SER B 1 119 ? -16.568 48.120 8.058 1.00 46.07 119 SER B CA 1
ATOM 2068 C C . SER B 1 119 ? -17.419 47.041 8.731 1.00 47.91 119 SER B C 1
ATOM 2069 O O . SER B 1 119 ? -17.429 46.926 9.955 1.00 50.01 119 SER B O 1
ATOM 2072 N N . LEU B 1 120 ? -18.141 46.260 7.933 1.00 54.87 120 LEU B N 1
ATOM 2073 C CA . LEU B 1 120 ? -18.970 45.182 8.471 1.00 50.73 120 LEU B CA 1
ATOM 2074 C C . LEU B 1 120 ? -18.055 44.111 9.051 1.00 48.90 120 LEU B C 1
ATOM 2075 O O . LEU B 1 120 ? -17.043 43.752 8.442 1.00 42.32 120 LEU B O 1
ATOM 2080 N N . LYS B 1 121 ? -18.410 43.610 10.231 1.00 47.23 121 LYS B N 1
ATOM 2081 C CA . LYS B 1 121 ? -17.616 42.587 10.905 1.00 50.91 121 LYS B CA 1
ATOM 2082 C C . LYS B 1 121 ? -17.419 41.356 10.026 1.00 50.56 121 LYS B C 1
ATOM 2083 O O . LYS B 1 121 ? -16.310 40.816 9.927 1.00 48.83 121 LYS B O 1
ATOM 2089 N N . GLY B 1 122 ? -18.506 40.922 9.392 1.00 41.80 122 GLY B N 1
ATOM 2090 C CA . GLY B 1 122 ? -18.464 39.756 8.528 1.00 45.51 122 GLY B CA 1
ATOM 2091 C C . GLY B 1 122 ? -17.632 39.900 7.265 1.00 44.80 122 GLY B C 1
ATOM 2092 O O . GLY B 1 122 ? -17.236 38.895 6.676 1.00 43.85 122 GLY B O 1
ATOM 2093 N N . VAL B 1 123 ? -17.366 41.129 6.827 1.00 42.35 123 VAL B N 1
ATOM 2094 C CA . VAL B 1 123 ? -16.556 41.317 5.621 1.00 37.75 123 VAL B CA 1
ATOM 2095 C C . VAL B 1 123 ? -15.082 41.093 5.957 1.00 41.89 123 VAL B C 1
ATOM 2096 O O . VAL B 1 123 ? -14.484 41.860 6.709 1.00 45.25 123 VAL B O 1
ATOM 2100 N N . LYS B 1 124 ? -14.509 40.034 5.396 1.00 45.41 124 LYS B N 1
ATOM 2101 C CA . LYS B 1 124 ? -13.114 39.664 5.645 1.00 45.78 124 LYS B CA 1
ATOM 2102 C C . LYS B 1 124 ? -12.096 40.447 4.821 1.00 49.08 124 LYS B C 1
ATOM 2103 O O . LYS B 1 124 ? -11.024 40.802 5.308 1.00 45.11 124 LYS B O 1
ATOM 2109 N N . HIS B 1 125 ? -12.422 40.676 3.558 1.00 45.39 125 HIS B N 1
ATOM 2110 C CA . HIS B 1 125 ? -11.542 41.404 2.659 1.00 41.96 125 HIS B CA 1
ATOM 2111 C C . HIS B 1 125 ? -12.445 42.291 1.833 1.00 48.08 125 HIS B C 1
ATOM 2112 O O . HIS B 1 125 ? -13.612 41.961 1.612 1.00 47.70 125 HIS B O 1
ATOM 2119 N N . GLY B 1 126 ? -11.915 43.411 1.369 1.00 39.33 126 GLY B N 1
ATOM 2120 C CA . GLY B 1 126 ? -12.737 44.309 0.587 1.00 46.73 126 GLY B CA 1
ATOM 2121 C C . GLY B 1 126 ? -11.943 45.465 0.037 1.00 46.87 126 GLY B C 1
ATOM 2122 O O . GLY B 1 126 ? -10.917 45.854 0.601 1.00 44.29 126 GLY B O 1
ATOM 2123 N N . LYS B 1 127 ? -12.427 46.027 -1.063 1.00 43.18 127 LYS B N 1
ATOM 2124 C CA . LYS B 1 127 ? -11.743 47.133 -1.691 1.00 37.17 127 LYS B CA 1
ATOM 2125 C C . LYS B 1 127 ? -12.658 47.913 -2.625 1.00 37.76 127 LYS B C 1
ATOM 2126 O O . LYS B 1 127 ? -13.462 47.337 -3.368 1.00 33.09 127 LYS B O 1
ATOM 2132 N N . LEU B 1 128 ? -12.541 49.232 -2.560 1.00 30.92 128 LEU B N 1
ATOM 2133 C CA . LEU B 1 128 ? -13.301 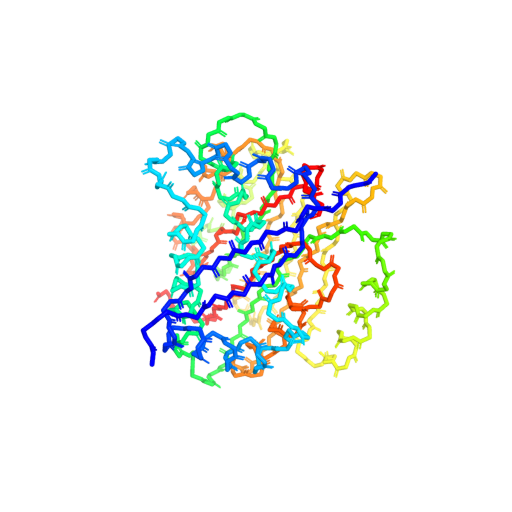50.124 -3.416 1.00 34.28 128 LEU B CA 1
ATOM 2134 C C . LEU B 1 128 ? -12.373 50.513 -4.556 1.00 31.84 128 LEU B C 1
ATOM 2135 O O . LEU B 1 128 ? -11.219 50.874 -4.327 1.00 31.78 128 LEU B O 1
ATOM 2140 N N . VAL B 1 129 ? -12.859 50.413 -5.781 1.00 34.55 129 VAL B N 1
ATOM 2141 C CA . VAL B 1 129 ? -12.064 50.821 -6.925 1.00 29.65 129 VAL B CA 1
ATOM 2142 C C . VAL B 1 129 ? -12.728 52.086 -7.426 1.00 37.24 129 VAL B C 1
ATOM 2143 O O . VAL B 1 129 ? -13.934 52.107 -7.704 1.00 33.70 129 VAL B O 1
ATOM 2147 N N . MET B 1 130 ? -11.941 53.150 -7.498 1.00 31.99 130 MET B N 1
ATOM 2148 C CA . MET B 1 130 ? -12.425 54.447 -7.947 1.00 37.38 130 MET B CA 1
ATOM 2149 C C . MET B 1 130 ? -12.106 54.614 -9.418 1.00 35.33 130 MET B C 1
ATOM 2150 O O . MET B 1 130 ? -10.939 54.675 -9.812 1.00 33.04 130 MET B O 1
ATOM 2155 N N . THR B 1 131 ? -13.139 54.669 -10.243 1.00 29.26 131 THR B N 1
ATOM 2156 C CA . THR B 1 131 ? -12.900 54.832 -11.657 1.00 28.72 131 THR B CA 1
ATOM 2157 C C . THR B 1 131 ? -13.824 55.879 -12.250 1.00 33.14 131 THR B C 1
ATOM 2158 O O . THR B 1 131 ? -14.335 56.743 -11.530 1.00 30.63 131 THR B O 1
ATOM 2162 N N . SER B 1 132 ? -14.055 55.801 -13.552 1.00 34.84 132 SER B N 1
ATOM 2163 C CA . SER B 1 132 ? -14.862 56.807 -14.221 1.00 36.60 132 SER B CA 1
ATOM 2164 C C . SER B 1 132 ? -16.014 56.282 -15.068 1.00 39.23 132 SER B C 1
ATOM 2165 O O . SER B 1 132 ? -16.064 55.100 -15.402 1.00 35.55 132 SER B O 1
ATOM 2168 N N . THR B 1 133 ? -16.943 57.176 -15.403 1.00 35.09 133 THR B N 1
ATOM 2169 C CA . THR B 1 133 ? -18.075 56.823 -16.252 1.00 41.48 133 THR B CA 1
ATOM 2170 C C . THR B 1 133 ? -17.561 56.898 -17.685 1.00 39.77 133 THR B C 1
ATOM 2171 O O . THR B 1 133 ? -18.225 56.453 -18.615 1.00 42.22 133 THR B O 1
ATOM 2175 N N . GLY B 1 134 ? -16.370 57.474 -17.843 1.00 42.17 134 GLY B N 1
ATOM 2176 C CA . GLY B 1 134 ? -15.750 57.596 -19.154 1.00 46.27 134 GLY B CA 1
ATOM 2177 C C . GLY B 1 134 ? -16.219 58.795 -19.960 1.00 48.80 134 GLY B C 1
ATOM 2178 O O . GLY B 1 134 ? -15.577 59.198 -20.929 1.00 45.48 134 GLY B O 1
ATOM 2179 N N . LYS B 1 135 ? -17.341 59.371 -19.553 1.00 48.30 135 LYS B N 1
ATOM 2180 C CA . LYS B 1 135 ? -17.910 60.515 -20.244 1.00 58.47 135 LYS B CA 1
ATOM 2181 C C . LYS B 1 135 ? -16.930 61.673 -20.413 1.00 57.98 135 LYS B C 1
ATOM 2182 O O . LYS B 1 135 ? -16.835 62.259 -21.490 1.00 59.97 135 LYS B O 1
ATOM 2188 N N . GLU B 1 136 ? -16.190 61.989 -19.356 1.00 59.13 136 GLU B N 1
ATOM 2189 C CA . GLU B 1 136 ? -15.252 63.106 -19.391 1.00 55.93 136 GLU B CA 1
ATOM 2190 C C . GLU B 1 136 ? -13.820 62.754 -19.794 1.00 57.26 136 GLU B C 1
ATOM 2191 O O . GLU B 1 136 ? -12.926 63.595 -19.721 1.00 57.03 136 GLU B O 1
ATOM 2197 N N . LEU B 1 137 ? -13.598 61.519 -20.222 1.00 61.01 137 LEU B N 1
ATOM 2198 C CA . LEU B 1 137 ? -12.261 61.098 -20.629 1.00 61.69 137 LEU B CA 1
ATOM 2199 C C . LEU B 1 137 ? -12.196 60.706 -22.097 1.00 66.26 137 LEU B C 1
ATOM 2200 O O . LEU B 1 137 ? -13.205 60.350 -22.708 1.00 69.62 137 LEU B O 1
ATOM 2205 N N . VAL B 1 138 ? -10.993 60.774 -22.654 1.00 68.45 138 VAL B N 1
ATOM 2206 C CA . VAL B 1 138 ? -10.754 60.411 -24.044 1.00 72.81 138 VAL B CA 1
ATOM 2207 C C . VAL B 1 138 ? -9.346 59.827 -24.157 1.00 79.02 138 VAL B C 1
ATOM 2208 O O . VAL B 1 138 ? -8.718 59.608 -23.093 1.00 71.83 138 VAL B O 1
#

Sequence (274 aa):
MELIRFSISIPSKLLEKFDQIIEEIGYENRSEAIRDLIRDFIIRHEWEVGNEEVAGTITIVYNHDEGDVVKALLDLQHEYLDEIISSLHVHMDEHNCLEVIVVKGEAKKIKMIADKLLSLKGVKHGKLVMTSTGKEMELIRFSISIPSKLLEKFDQIIEEIGYENRSEAIRDLIRDFIIRHEWEVGNEEVAGTITIVYNHDEGDVVKALLDLQHEYLDEIISSLHVHMDEHNCLEVIVVKGEAKKIKMIADKLLSLKGVKHGKLVMTSTGKELV

Secondary structure (P-SEA, 3-state):
cccccccccccaaaaaaaaaaaaaaccccaaaaaaaaaaaaaaaaacccccccccbbbbbcccccccaaaaaaaaaaaaccccccbbbbbbccccbbbbbbbbcccaaaaaaaaaaaaaccccccbbbbbbccccc/cbbbbbcccccaaaaaaaaaaaaaaccccaaaaaaaaaaaaaaaaaacccccbbbbbbbbc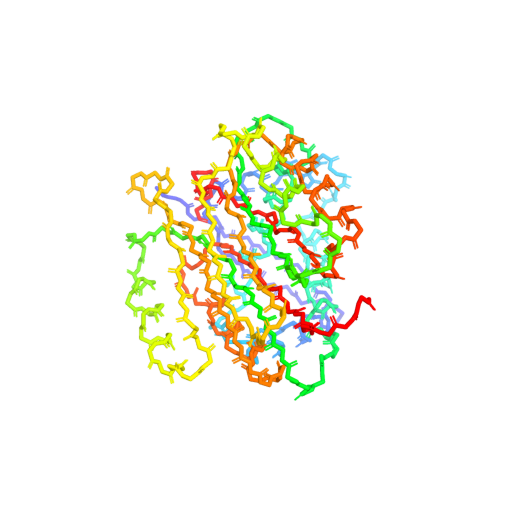ccccccaaaaaaaaaaaaccccccbbbbbbccccbbbbbbbbbccaaaaaaaaaaaaacccccbbbbbbbccccccc

InterPro domains:
  IPR002145 Ribbon-helix-helix protein, CopG [PF01402] (5-44)
  IPR010985 Ribbon-helix-helix [SSF47598] (2-47)
  IPR013321 Arc-type ribbon-helix-helix [G3DSA:1.10.1220.10] (5-49)
  IPR014864 Transcription factor, NikR, nickel binding C-terminal [PF08753] (55-131)
  IPR022988 Nickel-responsive transcriptional regulator NikR [MF_00476] (3-133)
  IPR027271 Acetolactate synthase/Transcription factor NikR, C-terminal [G3DSA:3.30.70.1150] (51-138)
  IPR045865 ACT-like domain [SSF55021] (53-133)
  IPR050192 Nickel-responsive transcriptional regulator [PTHR34719] (2-134)

Radius of gyration: 19.22 Å; Cα contacts (8 Å, |Δi|>4): 483; chains: 2; bounding box: 54×48×45 Å

B-factor: mean 49.55, std 16.65, range [23.11, 113.75]

Solvent-accessible surface area: 13833 Å² total

CATH classification: 1.10.1220.10 (+1 more: 3.30.70.1150)

Nearest PDB structures (foldseek):
  2cad-assembly1_B-2  TM=8.403E-01  e=1.116E-11  Helicobacter pylori 26695
  3pht-assembly1_B-2  TM=9.569E-01  e=5.028E-09  Helicobacter pylori
  2wvf-assembly1_A  TM=6.037E-01  e=4.618E-12  Helicobacter pylori 26695
  2wvb-assembly1_A  TM=5.907E-01  e=1.435E-11  Helicobacter pylori 26695
  2caj-assembly1_A-2  TM=5.869E-01  e=2.531E-11  Helicobacter pylori 26695

Organism: Pyrococcus horikoshii (strain ATCC 700860 / DSM 12428 / JCM 9974 / NBRC 100139 / OT-3) (NCBI:txid70601)

Foldseek 3Di:
DPDDDDDDDDDPVVVVVVVVVCVVVPHPDPCVVVVVVVVVVVVVVPDDDAWDKKKKKKKFKFFVVPDPLVVQLVVLVVVCVPFWDDKDWDAPDPGMIMMMTITIHTPVVVVVSSVCSQPDPGTPDMDMDIDDPDDD/DDDDDDDDDDDPVVVVVVQVVCVVVPDPDDVVVVVVVVQVVVLVVQLVDDFDKWKKKKKWKFFVVPDPLVVQLVVLVVVCVPFWDDKDWDAPDPGMIIMMIITMGGNVVVVVSNVSSCVDPGTPDMDMGTGGPCPPPD